Protein AF-A0A934L0F2-F1 (afdb_monomer_lite)

pLDDT: mean 90.65, std 10.35, range [34.38, 98.44]

Sequence (349 aa):
MKDVRRRMLAPLRRREAGFASDERLGEALARIERLAGGESRLQSALSAVKLDRQQSGSWRDPDAVRRFVTLATVLYEAGRIGFEQYASFAGGSVVSLYEHRWLDGCYDEQLDPIASQMDAIRREHGLDSDQHWARGDGPPEHSRLEAQYDALLDSAMLGTLREFGLDDLARLKEQDAPHFDECMERGRRSTFHGDEFSAALRDIVVRFEEEAGRAAAAGAFAAAVASLGAGVEGLLVLRCLRSPKKAERIARKLPRKDRPQRVQDPRAWTFSQLIEVCRVAGWLASIDVPRFVVDSGGLVHRLRVLRNHIHPSKMAKDRPWVTIREQEFEDARAVYLLVLAAVDRASPT

Secondary structure (DSSP, 8-state):
-HHHHHHHTHHHHTS-TTTT-HHHHHHHHHHHHHHHHHHHHHHHHHHHHHHHTTTT--TT-HHHHHHHHHHHHHHHHTTSS-HHHHIIIIIHHHHHHHHHHHHTTTTHHHHHHHHHHHHHHHHHTT--TT--PPTTTS-HHHHHHHHHHHHHHHHHHHHHHHHTT-HHHHHHHHH-HHHHHHHHHHHHHHHH-TT-HHHHHHHHHHHHHHHHHHHHHTT-HHHHHHHHHHHHHHHHHHHHHTSHHHHHHHHHHS-TTT--SSTT-GGG--HHHHHHHHHHTTSS--EEETTEEE-HHHHHHHHHHHHHTTSHHHHHHHSTT----HHHHHHHHHHHHHHHHHHHHT---

Foldseek 3Di:
DVVVVVVVCVVVVPPPCVVPPPVVVVVVVVLVCLLVVLVVCQVVLVVVLVVVVVVVDDLLDPVNLLSQLVNLSSCVSNVVDDQLLSLQRNVVSLVVNLVVCVVVCVCCVPQVVLVVVLQVQCVVVPHDPPDDDDPPRGDPVNNVSVVVNVVSSLVSSLVSCVVSVNPVLSVCCVVPVPVSVVSNVVSVCVPPVVVVVLVVLVVLLVVLQVQLVVCVVVFNNLSSLLSLLVSLLSLLLNLCVVPQVLLLVQLVVDDPVLRDPCSNHSVRHDSSNSLNSCVSSCLQPWDDDPPDIHRLSVLSVVSNLSSVCVDVVSCCVPPNPDDRGPVNSVSSVVSSVSSVVSSVVVDDD

Structure (mmCIF, N/CA/C/O backbone):
data_AF-A0A934L0F2-F1
#
_entry.id   AF-A0A934L0F2-F1
#
loop_
_atom_site.group_PDB
_atom_site.id
_atom_site.type_symbol
_atom_site.label_atom_id
_atom_site.label_alt_id
_atom_site.label_comp_id
_atom_site.label_asym_id
_atom_site.label_entity_id
_atom_site.label_seq_id
_atom_site.pdbx_PDB_ins_code
_atom_site.Cartn_x
_atom_site.Cartn_y
_atom_site.Cartn_z
_atom_site.occupancy
_atom_site.B_iso_or_equiv
_atom_site.auth_seq_id
_atom_site.auth_comp_id
_atom_site.auth_asym_id
_atom_site.auth_atom_id
_atom_site.pdbx_PDB_model_num
ATOM 1 N N . MET A 1 1 ? -39.313 -23.597 15.337 1.00 59.12 1 MET A N 1
ATOM 2 C CA . MET A 1 1 ? -37.944 -23.052 15.122 1.00 59.12 1 MET A CA 1
ATOM 3 C C . MET A 1 1 ? -37.569 -22.822 13.651 1.00 59.12 1 MET A C 1
ATOM 5 O O . MET A 1 1 ? -37.029 -21.758 13.367 1.00 59.12 1 MET A O 1
ATOM 9 N N . LYS A 1 2 ? -37.833 -23.751 12.711 1.00 64.75 2 LYS A N 1
ATOM 10 C CA . LYS A 1 2 ? -37.494 -23.566 11.279 1.00 64.75 2 LYS A CA 1
ATOM 11 C C . LYS A 1 2 ? -38.167 -22.333 10.644 1.00 64.75 2 LYS A C 1
ATOM 13 O O . LYS A 1 2 ? -37.483 -21.571 9.969 1.00 64.75 2 LYS A O 1
ATOM 18 N N . ASP A 1 3 ? -39.439 -22.068 10.948 1.00 70.62 3 ASP A N 1
ATOM 19 C CA . ASP A 1 3 ? -40.159 -20.902 10.401 1.00 70.62 3 ASP A CA 1
ATOM 20 C C . ASP A 1 3 ? -39.689 -19.557 10.957 1.00 70.62 3 ASP A C 1
ATOM 22 O O . ASP A 1 3 ? -39.625 -18.574 10.222 1.00 70.62 3 ASP A O 1
ATOM 26 N N . VAL A 1 4 ? -39.276 -19.516 12.227 1.00 69.81 4 VAL A N 1
ATOM 27 C CA . VAL A 1 4 ? -38.693 -18.312 12.842 1.00 69.81 4 VAL A CA 1
ATOM 28 C C . VAL A 1 4 ? -37.350 -17.986 12.186 1.00 69.81 4 VAL A C 1
ATOM 30 O O . VAL A 1 4 ? -37.149 -16.860 11.740 1.00 69.81 4 VAL A O 1
ATOM 33 N N . ARG A 1 5 ? -36.469 -18.984 12.006 1.00 65.88 5 ARG A N 1
ATOM 34 C CA . ARG A 1 5 ? -35.204 -18.806 11.265 1.00 65.88 5 ARG A CA 1
ATOM 35 C C . ARG A 1 5 ? -35.446 -18.370 9.817 1.00 65.88 5 ARG A C 1
ATOM 37 O O . ARG A 1 5 ? -34.756 -17.484 9.323 1.00 65.88 5 ARG A O 1
ATOM 44 N N . ARG A 1 6 ? -36.442 -18.953 9.140 1.00 66.50 6 ARG A N 1
ATOM 45 C CA . ARG A 1 6 ? -36.797 -18.596 7.757 1.00 66.50 6 ARG A CA 1
ATOM 46 C C . ARG A 1 6 ? -37.273 -17.145 7.647 1.00 66.50 6 ARG A C 1
ATOM 48 O O . ARG A 1 6 ? -36.866 -16.461 6.713 1.00 66.50 6 ARG A O 1
ATOM 55 N N . ARG A 1 7 ? -38.076 -16.669 8.605 1.00 72.75 7 ARG A N 1
ATOM 56 C CA . ARG A 1 7 ? -38.552 -15.275 8.668 1.00 72.75 7 ARG A CA 1
ATOM 57 C C . ARG A 1 7 ? -37.434 -14.288 9.012 1.00 72.75 7 ARG A C 1
ATOM 59 O O . ARG A 1 7 ? -37.344 -13.256 8.360 1.00 72.75 7 ARG A O 1
ATOM 66 N N . MET A 1 8 ? -36.542 -14.620 9.949 1.00 73.38 8 MET A N 1
ATOM 67 C CA . MET A 1 8 ? -35.403 -13.757 10.312 1.00 73.38 8 MET A CA 1
ATOM 68 C C . MET A 1 8 ? -34.410 -13.557 9.160 1.00 73.38 8 MET A C 1
ATOM 70 O O . MET A 1 8 ? -33.822 -12.490 9.030 1.00 73.38 8 MET A O 1
ATOM 74 N N . LEU A 1 9 ? -34.242 -14.565 8.299 1.00 75.62 9 LEU A N 1
ATOM 75 C CA . LEU A 1 9 ? -33.360 -14.482 7.132 1.00 75.62 9 LEU A CA 1
ATOM 76 C C . LEU A 1 9 ? -34.060 -13.939 5.878 1.00 75.62 9 LEU A C 1
ATOM 78 O O . LEU A 1 9 ? -33.395 -13.716 4.869 1.00 75.62 9 LEU A O 1
ATOM 82 N N . ALA A 1 10 ? -35.379 -13.726 5.903 1.00 72.62 10 ALA A N 1
ATOM 83 C CA . ALA A 1 10 ? -36.131 -13.282 4.731 1.00 72.62 10 ALA A CA 1
ATOM 84 C C . ALA A 1 10 ? -35.632 -11.941 4.149 1.00 72.62 10 ALA A C 1
ATOM 86 O O . ALA A 1 10 ? -35.505 -11.872 2.928 1.00 72.62 10 ALA A O 1
ATOM 87 N N . PRO A 1 11 ? -35.260 -10.917 4.947 1.00 71.44 11 PRO A N 1
ATOM 88 C CA . PRO A 1 11 ? -34.671 -9.686 4.411 1.00 71.44 11 PRO A CA 1
ATOM 89 C C . PRO A 1 11 ? -33.324 -9.914 3.710 1.00 71.44 11 PRO A C 1
ATOM 91 O O . PRO A 1 11 ? -33.059 -9.312 2.677 1.00 71.44 11 PRO A O 1
ATOM 94 N N . LEU A 1 12 ? -32.496 -10.838 4.215 1.00 71.25 12 LEU A N 1
ATOM 95 C CA . LEU A 1 12 ? -31.213 -11.195 3.593 1.00 71.25 12 LEU A CA 1
ATOM 96 C C . LEU A 1 12 ? -31.396 -11.984 2.291 1.00 71.25 12 LEU A C 1
ATOM 98 O O . LEU A 1 12 ? -30.573 -11.879 1.390 1.00 71.25 12 LEU A O 1
ATOM 102 N N . ARG A 1 13 ? -32.489 -12.747 2.182 1.00 65.75 13 ARG A N 1
ATOM 103 C CA . ARG A 1 13 ? -32.882 -13.468 0.961 1.00 65.75 13 ARG A CA 1
ATOM 104 C C . ARG A 1 13 ? -33.512 -12.561 -0.098 1.00 65.75 13 ARG A C 1
ATOM 106 O O . ARG A 1 13 ? -33.550 -12.949 -1.254 1.00 65.75 13 ARG A O 1
ATOM 113 N N . ARG A 1 14 ? -34.012 -11.385 0.301 1.00 63.22 14 ARG A N 1
ATOM 114 C CA . ARG A 1 14 ? -34.550 -10.335 -0.582 1.00 63.22 14 ARG A CA 1
ATOM 115 C C . ARG A 1 14 ? -33.487 -9.335 -1.050 1.00 63.22 14 ARG A C 1
ATOM 117 O O . ARG A 1 14 ? -33.854 -8.330 -1.651 1.00 63.22 14 ARG A O 1
ATOM 124 N N . ARG A 1 15 ? -32.199 -9.567 -0.755 1.00 66.75 15 ARG A N 1
ATOM 125 C CA . ARG A 1 15 ? -31.109 -8.803 -1.386 1.00 66.75 15 ARG A CA 1
ATOM 126 C C . ARG A 1 15 ? -31.315 -8.825 -2.898 1.00 66.75 15 ARG A C 1
ATOM 128 O O . ARG A 1 15 ? -31.820 -9.822 -3.413 1.00 66.75 15 ARG A O 1
ATOM 135 N N . GLU A 1 16 ? -30.960 -7.730 -3.567 1.00 58.31 16 GLU A N 1
ATOM 136 C CA . GLU A 1 16 ? -31.087 -7.618 -5.020 1.00 58.31 16 GLU A CA 1
ATOM 137 C C . GLU A 1 16 ? -30.607 -8.908 -5.680 1.00 58.31 16 GLU A C 1
ATOM 139 O O . GLU A 1 16 ? -29.498 -9.372 -5.402 1.00 58.31 16 GLU A O 1
ATOM 144 N N . ALA A 1 17 ? -31.448 -9.489 -6.537 1.00 60.25 17 ALA A N 1
ATOM 145 C CA . ALA A 1 17 ? -31.139 -10.727 -7.247 1.00 60.25 17 ALA A CA 1
ATOM 146 C C . ALA A 1 17 ? -29.803 -10.638 -8.017 1.00 60.25 17 ALA A C 1
ATOM 148 O O . ALA A 1 17 ? -29.174 -11.657 -8.277 1.00 60.25 17 ALA A O 1
ATOM 149 N N . GLY A 1 18 ? -29.328 -9.419 -8.305 1.00 63.28 18 GLY A N 1
ATOM 150 C CA . GLY A 1 18 ? -28.029 -9.156 -8.914 1.00 63.28 18 GLY A CA 1
ATOM 151 C C . GLY A 1 18 ? -26.808 -9.331 -8.002 1.00 63.28 18 GLY A C 1
ATOM 152 O O . GLY A 1 18 ? -25.714 -9.477 -8.528 1.00 63.28 18 GLY A O 1
ATOM 153 N N . PHE A 1 19 ? -26.915 -9.336 -6.662 1.00 71.50 19 PHE A N 1
ATOM 154 C CA . PHE A 1 19 ? -25.720 -9.476 -5.803 1.00 71.50 19 PHE A CA 1
ATOM 155 C C . PHE A 1 19 ? -25.078 -10.866 -5.914 1.00 71.50 19 PHE A C 1
ATOM 157 O O . PHE A 1 19 ? -23.856 -10.977 -5.899 1.00 71.50 19 PHE A O 1
ATOM 164 N N . ALA A 1 20 ? -25.903 -11.902 -6.053 1.00 77.94 20 ALA A N 1
ATOM 165 C CA . ALA A 1 20 ? -25.486 -13.289 -6.233 1.00 77.94 20 ALA A CA 1
ATOM 166 C C . ALA A 1 20 ? -26.085 -13.859 -7.526 1.00 77.94 20 ALA A C 1
ATOM 168 O O . ALA A 1 20 ? -26.682 -14.933 -7.507 1.00 77.94 20 ALA A O 1
ATOM 169 N N . SER A 1 21 ? -25.984 -13.104 -8.625 1.00 83.00 21 SER A N 1
ATOM 170 C CA . SER A 1 21 ? -26.321 -13.625 -9.950 1.00 83.00 21 SER A CA 1
ATOM 171 C C . SER A 1 21 ? -25.390 -14.783 -10.317 1.00 83.00 21 SER A C 1
ATOM 173 O O . SER A 1 21 ? -24.252 -14.840 -9.844 1.00 83.00 21 SER A O 1
ATOM 175 N N . ASP A 1 22 ? -25.852 -15.682 -11.187 1.00 86.44 22 ASP A N 1
ATOM 176 C CA . ASP A 1 22 ? -25.051 -16.821 -11.654 1.00 86.44 22 ASP A CA 1
ATOM 177 C C . ASP A 1 22 ? -23.727 -16.369 -12.290 1.00 86.44 22 ASP A C 1
ATOM 179 O O . ASP A 1 22 ? -22.690 -16.983 -12.056 1.00 86.44 22 ASP A O 1
ATOM 183 N N . GLU A 1 23 ? -23.736 -15.240 -13.007 1.00 88.94 23 GLU A N 1
ATOM 184 C CA . GLU A 1 23 ? -22.537 -14.603 -13.567 1.00 88.94 23 GLU A CA 1
ATOM 185 C C . GLU A 1 23 ? -21.518 -14.230 -12.476 1.00 88.94 23 GLU A C 1
ATOM 187 O O . GLU A 1 23 ? -20.372 -14.674 -12.517 1.00 88.94 23 GLU A O 1
ATOM 192 N N . ARG A 1 24 ? -21.939 -13.492 -11.437 1.00 86.12 24 ARG A N 1
ATOM 193 C CA . ARG A 1 24 ? -21.053 -13.095 -10.326 1.00 86.12 24 ARG A CA 1
ATOM 194 C C . ARG A 1 24 ? -20.587 -14.285 -9.495 1.00 86.12 24 ARG A C 1
ATOM 196 O O . ARG A 1 24 ? -19.477 -14.270 -8.966 1.00 86.12 24 ARG A O 1
ATOM 203 N N . LEU A 1 25 ? -21.427 -15.312 -9.356 1.00 89.62 25 LEU A N 1
ATOM 204 C CA . LEU A 1 25 ? -21.037 -16.569 -8.721 1.00 89.62 25 LEU A CA 1
ATOM 205 C C . LEU A 1 25 ? -19.980 -17.296 -9.555 1.00 89.62 25 LEU A C 1
ATOM 207 O O . LEU A 1 25 ? -19.003 -17.769 -8.981 1.00 89.62 25 LEU A O 1
ATOM 211 N N . GLY A 1 26 ? -20.124 -17.323 -10.881 1.00 91.56 26 GLY A N 1
ATOM 212 C CA . GLY A 1 26 ? -19.111 -17.835 -11.802 1.00 91.56 26 GLY A CA 1
ATOM 213 C C . GLY A 1 26 ? -17.777 -17.099 -11.662 1.00 91.56 26 GLY A C 1
ATOM 214 O O . GLY A 1 26 ? -16.742 -17.738 -11.484 1.00 91.56 26 GLY A O 1
ATOM 215 N N . GLU A 1 27 ? -17.789 -15.763 -11.633 1.00 91.56 27 GLU A N 1
ATOM 216 C CA . GLU A 1 27 ? -16.582 -14.955 -11.398 1.00 91.56 27 GLU A CA 1
ATOM 217 C C . GLU A 1 27 ? -15.935 -15.236 -10.033 1.00 91.56 27 GLU A C 1
ATOM 219 O O . GLU A 1 27 ? -14.709 -15.333 -9.919 1.00 91.56 27 GLU A O 1
ATOM 224 N N . ALA A 1 28 ? -16.747 -15.360 -8.979 1.00 91.00 28 ALA A N 1
ATOM 225 C CA . ALA A 1 28 ? -16.266 -15.663 -7.636 1.00 91.00 28 ALA A CA 1
ATOM 226 C C . ALA A 1 28 ? -15.652 -17.067 -7.556 1.00 91.00 28 ALA A C 1
ATOM 228 O O . ALA A 1 28 ? -14.584 -17.229 -6.964 1.00 91.00 28 ALA A O 1
ATOM 229 N N . LEU A 1 29 ? -16.287 -18.065 -8.177 1.00 93.75 29 LEU A N 1
ATOM 230 C CA . LEU A 1 29 ? -15.764 -19.426 -8.263 1.00 93.75 29 LEU A CA 1
ATOM 231 C C . LEU A 1 29 ? -14.454 -19.459 -9.046 1.00 93.75 29 LEU A C 1
ATOM 233 O O . LEU A 1 29 ? -13.480 -19.991 -8.526 1.00 93.75 29 LEU A O 1
ATOM 237 N N . ALA A 1 30 ? -14.371 -18.787 -10.196 1.00 92.25 30 ALA A N 1
ATOM 238 C CA . ALA A 1 30 ? -13.130 -18.685 -10.963 1.00 92.25 30 ALA A CA 1
ATOM 239 C C . ALA A 1 30 ? -11.989 -18.048 -10.142 1.00 92.25 30 ALA A C 1
ATOM 241 O O . ALA A 1 30 ? -10.837 -18.478 -10.218 1.00 92.25 30 ALA A O 1
ATOM 242 N N . ARG A 1 31 ? -12.285 -17.040 -9.307 1.00 91.00 31 ARG A N 1
ATOM 243 C CA . ARG A 1 31 ? -11.298 -16.464 -8.371 1.00 91.00 31 ARG A CA 1
ATOM 244 C C . ARG A 1 31 ? -10.852 -17.472 -7.310 1.00 91.00 31 ARG A C 1
ATOM 246 O O . ARG A 1 31 ? -9.660 -17.553 -7.030 1.00 91.00 31 ARG A O 1
ATOM 253 N N . ILE A 1 32 ? -11.779 -18.235 -6.732 1.00 93.75 32 ILE A N 1
ATOM 254 C CA . ILE A 1 32 ? -11.472 -19.270 -5.731 1.00 93.75 32 ILE A CA 1
ATOM 255 C C . ILE A 1 32 ? -10.671 -20.421 -6.350 1.00 93.75 32 ILE A C 1
ATOM 257 O O . ILE A 1 32 ? -9.727 -20.903 -5.730 1.00 93.75 32 ILE A O 1
ATOM 261 N N . GLU A 1 33 ? -10.998 -20.835 -7.572 1.00 93.81 33 GLU A N 1
ATOM 262 C CA . GLU A 1 33 ? -10.254 -21.851 -8.317 1.00 93.81 33 GLU A CA 1
ATOM 263 C C . GLU A 1 33 ? -8.814 -21.408 -8.579 1.00 93.81 33 GLU A C 1
ATOM 265 O O . GLU A 1 33 ? -7.897 -22.197 -8.362 1.00 93.81 33 GLU A O 1
ATOM 270 N N . ARG A 1 34 ? -8.588 -20.137 -8.948 1.00 89.38 34 ARG A N 1
ATOM 271 C CA . ARG A 1 34 ? -7.228 -19.580 -9.049 1.00 89.38 34 ARG A CA 1
ATOM 272 C C . ARG A 1 34 ? -6.483 -19.625 -7.714 1.00 89.38 34 ARG A C 1
ATOM 274 O O . ARG A 1 34 ? -5.346 -20.086 -7.692 1.00 89.38 34 ARG A O 1
ATOM 281 N N . LEU A 1 35 ? -7.130 -19.226 -6.613 1.00 92.62 35 LEU A N 1
ATOM 282 C CA . LEU A 1 35 ? -6.545 -19.304 -5.265 1.00 92.62 35 LEU A CA 1
ATOM 283 C C . LEU A 1 35 ? -6.143 -20.741 -4.895 1.00 92.62 35 LEU A C 1
ATOM 285 O O . LEU A 1 35 ? -5.016 -20.989 -4.466 1.00 92.62 35 LEU A O 1
ATOM 289 N N . ALA A 1 36 ? -7.048 -21.701 -5.093 1.00 93.12 36 ALA A N 1
ATOM 290 C CA . ALA A 1 36 ? -6.800 -23.112 -4.805 1.00 93.12 36 ALA A CA 1
ATOM 291 C C . ALA A 1 36 ? -5.717 -23.708 -5.722 1.00 93.12 36 ALA A C 1
ATOM 293 O O . ALA A 1 36 ? -4.853 -24.459 -5.263 1.00 93.12 36 ALA A O 1
ATOM 294 N N . GLY A 1 37 ? -5.732 -23.340 -7.006 1.00 93.12 37 GLY A N 1
ATOM 295 C CA . GLY A 1 37 ? -4.728 -23.726 -7.993 1.00 93.12 37 GLY A CA 1
ATOM 296 C C . GLY A 1 37 ? -3.333 -23.221 -7.625 1.00 93.12 37 GLY A C 1
ATOM 297 O O . GLY A 1 37 ? -2.389 -24.012 -7.607 1.00 93.12 37 GLY A O 1
ATOM 298 N N . GLY A 1 38 ? -3.204 -21.946 -7.246 1.00 91.69 38 GLY A N 1
ATOM 299 C CA . GLY A 1 38 ? -1.963 -21.368 -6.724 1.00 91.69 38 GLY A CA 1
ATOM 300 C C . GLY A 1 38 ? -1.437 -22.131 -5.506 1.00 91.69 38 GLY A C 1
ATOM 301 O O . GLY A 1 38 ? -0.292 -22.583 -5.502 1.00 91.69 38 GLY A O 1
ATOM 302 N N . GLU A 1 39 ? -2.289 -22.372 -4.506 1.00 93.56 39 GLU A N 1
ATOM 303 C CA . GLU A 1 39 ? -1.895 -23.099 -3.291 1.00 93.56 39 GLU A CA 1
ATOM 304 C C . GLU A 1 39 ? -1.433 -24.534 -3.602 1.00 93.56 39 GLU A C 1
ATOM 306 O O . GLU A 1 39 ? -0.434 -24.999 -3.051 1.00 93.56 39 GLU A O 1
ATOM 311 N N . SER A 1 40 ? -2.092 -25.220 -4.544 1.00 93.81 40 SER A N 1
ATOM 312 C CA . SER A 1 40 ? -1.690 -26.570 -4.962 1.00 93.81 40 SER A CA 1
ATOM 313 C C . SER A 1 40 ? -0.309 -26.615 -5.638 1.00 93.81 40 SER A C 1
ATOM 315 O O . SER A 1 40 ? 0.432 -27.582 -5.463 1.00 93.81 40 SER A O 1
ATOM 317 N N . ARG A 1 41 ? 0.071 -25.557 -6.373 1.00 95.38 41 ARG A N 1
ATOM 318 C CA . ARG A 1 41 ? 1.350 -25.452 -7.102 1.00 95.38 41 ARG A CA 1
ATOM 319 C C . ARG A 1 41 ? 2.500 -24.917 -6.251 1.00 95.38 41 ARG A C 1
ATOM 321 O O . ARG A 1 41 ? 3.663 -25.076 -6.629 1.00 95.38 41 ARG A O 1
ATOM 328 N N . LEU A 1 42 ? 2.198 -24.308 -5.104 1.00 92.94 42 LEU A N 1
ATOM 329 C CA . LEU A 1 42 ? 3.167 -23.585 -4.282 1.00 92.94 42 LEU A CA 1
ATOM 330 C C . LEU A 1 42 ? 4.377 -24.440 -3.877 1.00 92.94 42 LEU A C 1
ATOM 332 O O . LEU A 1 42 ? 5.516 -23.992 -4.005 1.00 92.94 42 LEU A O 1
ATOM 336 N N . GLN A 1 43 ? 4.163 -25.682 -3.435 1.00 91.00 43 GLN A N 1
ATOM 337 C CA . GLN A 1 43 ? 5.266 -26.556 -3.006 1.00 91.00 43 GLN A CA 1
ATOM 338 C C . GLN A 1 43 ? 6.200 -26.953 -4.157 1.00 91.00 43 GLN A C 1
ATOM 340 O O . GLN A 1 43 ? 7.422 -26.998 -3.979 1.00 91.00 43 GLN A O 1
ATOM 345 N N . SER A 1 44 ? 5.645 -27.190 -5.347 1.00 90.88 44 SER A N 1
ATOM 346 C CA . SER A 1 44 ? 6.429 -27.485 -6.548 1.00 90.88 44 SER A CA 1
ATOM 347 C C . SER A 1 44 ? 7.231 -26.263 -7.001 1.00 90.88 44 SER A C 1
ATOM 349 O O . SER A 1 44 ? 8.427 -26.390 -7.263 1.00 90.88 44 SER A O 1
ATOM 351 N N . ALA A 1 45 ? 6.619 -25.073 -7.008 1.00 90.12 45 ALA A N 1
ATOM 352 C CA . ALA A 1 45 ? 7.298 -23.825 -7.364 1.00 90.12 45 ALA A CA 1
ATOM 353 C C . ALA A 1 45 ? 8.445 -23.488 -6.390 1.00 90.12 45 ALA A C 1
ATOM 355 O O . ALA A 1 45 ? 9.553 -23.156 -6.813 1.00 90.12 45 ALA A O 1
ATOM 356 N N . LEU A 1 46 ? 8.220 -23.648 -5.080 1.00 88.50 46 LEU A N 1
ATOM 357 C CA . LEU A 1 46 ? 9.255 -23.444 -4.059 1.00 88.50 46 LEU A CA 1
ATOM 358 C C . LEU A 1 46 ? 10.422 -24.428 -4.206 1.00 88.50 46 LEU A C 1
ATOM 360 O O . LEU A 1 46 ? 11.579 -24.043 -4.035 1.00 88.50 46 LEU A O 1
ATOM 364 N N . SER A 1 47 ? 10.132 -25.695 -4.510 1.00 86.19 47 SER A N 1
ATOM 365 C CA . SER A 1 47 ? 11.163 -26.714 -4.733 1.00 86.19 47 SER A CA 1
ATOM 366 C C . SER A 1 47 ? 12.017 -26.402 -5.965 1.00 86.19 47 SER A C 1
ATOM 368 O O . SER A 1 47 ? 13.241 -26.512 -5.891 1.00 86.19 47 SER A O 1
ATOM 370 N N . ALA A 1 48 ? 11.399 -25.940 -7.056 1.00 82.81 48 ALA A N 1
ATOM 371 C CA . ALA A 1 48 ? 12.103 -25.580 -8.287 1.00 82.81 48 ALA A CA 1
ATOM 372 C C . ALA A 1 48 ? 13.122 -24.447 -8.073 1.00 82.81 48 ALA A C 1
ATOM 374 O O . ALA A 1 48 ? 14.261 -24.550 -8.519 1.00 82.81 48 ALA A O 1
ATOM 375 N N . VAL A 1 49 ? 12.759 -23.404 -7.319 1.00 80.31 49 VAL A N 1
ATOM 376 C CA . VAL A 1 49 ? 13.669 -22.276 -7.034 1.00 80.31 49 VAL A CA 1
ATOM 377 C C . VAL A 1 49 ? 14.764 -22.647 -6.025 1.00 80.31 49 VAL A C 1
ATOM 379 O O . VAL A 1 49 ? 15.883 -22.138 -6.099 1.00 80.31 49 VAL A O 1
ATOM 382 N N . LYS A 1 50 ? 14.493 -23.555 -5.077 1.00 77.44 50 LYS A N 1
ATOM 383 C CA . LYS A 1 50 ? 15.524 -24.040 -4.139 1.00 77.44 50 LYS A CA 1
ATOM 384 C C . LYS A 1 50 ? 16.641 -24.817 -4.836 1.00 77.44 50 LYS A C 1
ATOM 386 O O . LYS A 1 50 ? 17.795 -24.647 -4.452 1.00 77.44 50 LYS A O 1
ATOM 391 N N . LEU A 1 51 ? 16.300 -25.644 -5.826 1.00 62.38 51 LEU A N 1
ATOM 392 C CA . LEU A 1 51 ? 17.275 -26.378 -6.642 1.00 62.38 51 LEU A CA 1
ATOM 393 C C . LEU A 1 51 ? 18.175 -25.419 -7.432 1.00 62.38 51 LEU A C 1
ATOM 395 O O . LEU A 1 51 ? 19.375 -25.645 -7.544 1.00 62.38 51 LEU A O 1
ATOM 399 N N . ASP A 1 52 ? 17.608 -24.308 -7.894 1.00 62.50 52 ASP A N 1
ATOM 400 C CA . ASP A 1 52 ? 18.321 -23.291 -8.663 1.00 62.50 52 ASP A CA 1
ATOM 401 C C . ASP A 1 52 ? 19.258 -22.439 -7.799 1.00 62.50 52 ASP A C 1
ATOM 403 O O . ASP A 1 52 ? 20.367 -22.140 -8.195 1.00 62.50 52 ASP A O 1
ATOM 407 N N . ARG A 1 53 ? 18.920 -22.125 -6.540 1.00 61.41 53 ARG A N 1
ATOM 408 C CA . ARG A 1 53 ? 19.881 -21.439 -5.643 1.00 61.41 53 ARG A CA 1
ATOM 409 C C . ARG A 1 53 ? 21.177 -22.225 -5.407 1.00 61.41 53 ARG A C 1
ATOM 411 O O . ARG A 1 53 ? 22.165 -21.641 -4.972 1.00 61.41 53 ARG A O 1
ATOM 418 N N . GLN A 1 54 ? 21.166 -23.534 -5.652 1.00 59.19 54 GLN A N 1
ATOM 419 C CA . GLN A 1 54 ? 22.354 -24.387 -5.586 1.00 59.19 54 GLN A CA 1
ATOM 420 C C . GLN A 1 54 ? 23.148 -24.396 -6.902 1.00 59.19 54 GLN A C 1
ATOM 422 O O . GLN A 1 54 ? 24.329 -24.736 -6.894 1.00 59.19 54 GLN A O 1
ATOM 427 N N . GLN A 1 55 ? 22.526 -24.001 -8.012 1.00 55.31 55 GLN A N 1
ATOM 428 C CA . GLN A 1 55 ? 23.124 -23.875 -9.335 1.00 55.31 55 GLN A CA 1
ATOM 429 C C . GLN A 1 55 ? 23.202 -22.383 -9.646 1.00 55.31 55 GLN A C 1
ATOM 431 O O . GLN A 1 55 ? 22.208 -21.832 -10.062 1.00 55.31 55 GLN A O 1
ATOM 436 N N . SER A 1 56 ? 24.322 -21.708 -9.382 1.00 52.50 56 SER A N 1
ATOM 437 C CA . SER A 1 56 ? 24.512 -20.242 -9.456 1.00 52.50 56 SER A CA 1
ATOM 438 C C . SER A 1 56 ? 23.970 -19.538 -10.727 1.00 52.50 56 SER A C 1
ATOM 440 O O . SER A 1 56 ? 24.744 -19.069 -11.563 1.00 52.50 56 SER A O 1
ATOM 442 N N . GLY A 1 57 ? 22.652 -19.456 -10.882 1.00 59.41 57 GLY A N 1
ATOM 443 C CA . GLY A 1 57 ? 21.975 -18.874 -12.022 1.00 59.41 57 GLY A CA 1
ATOM 444 C C . GLY A 1 57 ? 22.164 -17.372 -11.965 1.00 59.41 57 GLY A C 1
ATOM 445 O O . GLY A 1 57 ? 21.810 -16.725 -10.978 1.00 59.41 57 GLY A O 1
ATOM 446 N N . SER A 1 58 ? 22.782 -16.825 -13.006 1.00 70.38 58 SER A N 1
ATOM 447 C CA . SER A 1 58 ? 22.899 -15.383 -13.173 1.00 70.38 58 SER A CA 1
ATOM 448 C C . SER A 1 58 ? 21.515 -14.805 -13.464 1.00 70.38 58 SER A C 1
ATOM 450 O O . SER A 1 58 ? 20.748 -15.405 -14.211 1.00 70.38 58 SER A O 1
ATOM 452 N N . TRP A 1 59 ? 21.216 -13.603 -12.970 1.00 72.69 59 TRP A N 1
ATOM 453 C CA . TRP A 1 59 ? 20.021 -12.833 -13.360 1.00 72.69 59 TRP A CA 1
ATOM 454 C C . TRP A 1 59 ? 19.972 -12.501 -14.867 1.00 72.69 59 TRP A C 1
ATOM 456 O O . TRP A 1 59 ? 18.984 -11.962 -15.354 1.00 72.69 59 TRP A O 1
ATOM 466 N N . ARG A 1 60 ? 21.031 -12.853 -15.608 1.00 84.88 60 ARG A N 1
ATOM 467 C CA . ARG A 1 60 ? 21.113 -12.830 -17.073 1.00 84.88 60 ARG A CA 1
ATOM 468 C C . ARG A 1 60 ? 20.526 -14.070 -17.758 1.00 84.88 60 ARG A C 1
ATOM 470 O O . ARG A 1 60 ? 20.361 -14.044 -18.969 1.00 84.88 60 ARG A O 1
ATOM 477 N N . ASP A 1 61 ? 20.259 -15.154 -17.028 1.00 90.00 61 ASP A N 1
ATOM 478 C CA . ASP A 1 61 ? 19.699 -16.391 -17.584 1.00 90.00 61 ASP A CA 1
ATOM 479 C C . ASP A 1 61 ? 18.165 -16.281 -17.720 1.00 90.00 61 ASP A C 1
ATOM 481 O O . ASP A 1 61 ? 17.465 -16.230 -16.700 1.00 90.00 61 ASP A O 1
ATOM 485 N N . PRO A 1 62 ? 17.606 -16.287 -18.949 1.00 93.25 62 PRO A N 1
ATOM 486 C CA . PRO A 1 62 ? 16.161 -16.248 -19.161 1.00 93.25 62 PRO A CA 1
ATOM 487 C C . PRO A 1 62 ? 15.414 -17.395 -18.473 1.00 93.25 62 PRO A C 1
ATOM 489 O O . PRO A 1 62 ? 14.274 -17.213 -18.044 1.00 93.25 62 PRO A O 1
ATOM 492 N N . ASP A 1 63 ? 16.025 -18.571 -18.327 1.00 91.50 63 ASP A N 1
ATOM 493 C CA . ASP A 1 63 ? 15.354 -19.704 -17.694 1.00 91.50 63 ASP A CA 1
ATOM 494 C C . ASP A 1 63 ? 15.295 -19.549 -16.171 1.00 91.50 63 ASP A C 1
ATOM 496 O O . ASP A 1 63 ? 14.277 -19.893 -15.559 1.00 91.50 63 ASP A O 1
ATOM 500 N N . ALA A 1 64 ? 16.328 -18.967 -15.554 1.00 89.44 64 ALA A N 1
ATOM 501 C CA . ALA A 1 64 ? 16.285 -18.551 -14.152 1.00 89.44 64 ALA A CA 1
ATOM 502 C C . ALA A 1 64 ? 15.183 -17.507 -13.920 1.00 89.44 64 ALA A C 1
ATOM 504 O O . ALA A 1 64 ? 14.353 -17.667 -13.020 1.00 89.44 64 ALA A O 1
ATOM 505 N N . VAL A 1 65 ? 15.095 -16.489 -14.782 1.00 92.81 65 VAL A N 1
ATOM 506 C CA . VAL A 1 65 ? 14.044 -15.463 -14.697 1.00 92.81 65 VAL A CA 1
ATOM 507 C C . VAL A 1 65 ? 12.651 -16.083 -14.848 1.00 92.81 65 VAL A C 1
ATOM 509 O O . VAL A 1 65 ? 11.773 -15.788 -14.036 1.00 92.81 65 VAL A O 1
ATOM 512 N N . ARG A 1 66 ? 12.441 -17.025 -15.783 1.00 94.25 66 ARG A N 1
ATOM 513 C CA . ARG A 1 66 ? 11.161 -17.755 -15.923 1.00 94.25 66 ARG A CA 1
ATOM 514 C C . ARG A 1 66 ? 10.767 -18.484 -14.640 1.00 94.25 66 ARG A C 1
ATOM 516 O O . ARG A 1 66 ? 9.594 -18.459 -14.256 1.00 94.25 66 ARG A O 1
ATOM 523 N N . ARG A 1 67 ? 11.720 -19.120 -13.951 1.00 90.75 67 ARG A N 1
ATOM 524 C CA . ARG A 1 67 ? 11.463 -19.800 -12.669 1.00 90.75 67 ARG A CA 1
ATOM 525 C C . ARG A 1 67 ? 11.054 -18.811 -11.577 1.00 90.75 67 ARG A C 1
ATOM 527 O O . ARG A 1 67 ? 10.090 -19.077 -10.856 1.00 90.75 67 ARG A O 1
ATOM 534 N N . PHE A 1 68 ? 11.731 -17.666 -11.477 1.00 91.62 68 PHE A N 1
ATOM 535 C CA . PHE A 1 68 ? 11.376 -16.613 -10.518 1.00 91.62 68 PHE A CA 1
ATOM 536 C C . PHE A 1 68 ? 9.999 -16.007 -10.796 1.00 91.62 68 PHE A C 1
ATOM 538 O O . PHE A 1 68 ? 9.187 -15.909 -9.875 1.00 91.62 68 PHE A O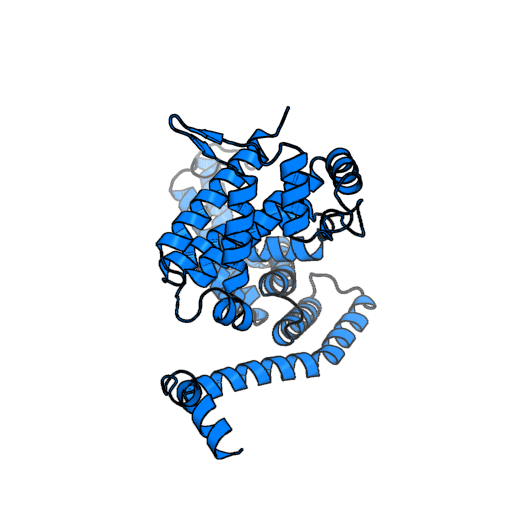 1
ATOM 545 N N . VAL A 1 69 ? 9.703 -15.682 -12.056 1.00 95.44 69 VAL A N 1
ATOM 546 C CA . VAL A 1 69 ? 8.385 -15.192 -12.486 1.00 95.44 69 VAL A CA 1
ATOM 547 C C . VAL A 1 69 ? 7.291 -16.209 -12.160 1.00 95.44 69 VAL A C 1
ATOM 549 O O . VAL A 1 69 ? 6.257 -15.849 -11.594 1.00 95.44 69 VAL A O 1
ATOM 552 N N . THR A 1 70 ? 7.541 -17.495 -12.418 1.00 95.50 70 THR A N 1
ATOM 553 C CA . THR A 1 70 ? 6.607 -18.577 -12.070 1.00 95.50 70 THR A CA 1
ATOM 554 C C . THR A 1 70 ? 6.341 -18.620 -10.565 1.00 95.50 70 THR A C 1
ATOM 556 O O . THR A 1 70 ? 5.187 -18.696 -10.145 1.00 95.50 70 THR A O 1
ATOM 559 N N . LEU A 1 71 ? 7.383 -18.537 -9.731 1.00 94.88 71 LEU A N 1
ATOM 560 C CA . LEU A 1 71 ? 7.217 -18.527 -8.277 1.00 94.88 71 LEU A CA 1
ATOM 561 C C . LEU A 1 71 ? 6.421 -17.303 -7.803 1.00 94.88 71 LEU A C 1
ATOM 563 O O . LEU A 1 71 ? 5.505 -17.457 -6.996 1.00 94.88 71 LEU A O 1
ATOM 567 N N . ALA A 1 72 ? 6.751 -16.107 -8.294 1.00 95.81 72 ALA A N 1
ATOM 568 C CA . ALA A 1 72 ? 6.051 -14.875 -7.935 1.00 95.81 72 ALA A CA 1
ATOM 569 C C . ALA A 1 72 ? 4.565 -14.937 -8.322 1.00 95.81 72 ALA A C 1
ATOM 571 O O . ALA A 1 72 ? 3.705 -14.604 -7.506 1.00 95.81 72 ALA A O 1
ATOM 572 N N . THR A 1 73 ? 4.263 -15.454 -9.515 1.00 96.44 73 THR A N 1
ATOM 573 C CA . THR A 1 73 ? 2.891 -15.669 -9.997 1.00 96.44 73 THR A CA 1
ATOM 574 C C . THR A 1 73 ? 2.134 -16.629 -9.085 1.00 96.44 73 THR A C 1
ATOM 576 O O . THR A 1 73 ? 1.050 -16.305 -8.615 1.00 96.44 73 THR A O 1
ATOM 579 N N . VAL A 1 74 ? 2.728 -17.777 -8.744 1.00 96.75 74 VAL A N 1
ATOM 580 C CA . VAL A 1 74 ? 2.095 -18.765 -7.856 1.00 96.75 74 VAL A CA 1
ATOM 581 C C . VAL A 1 74 ? 1.862 -18.202 -6.450 1.00 96.75 74 VAL A C 1
ATOM 583 O O . VAL A 1 74 ? 0.819 -18.462 -5.853 1.00 96.75 74 VAL A O 1
ATOM 586 N N . LEU A 1 75 ? 2.793 -17.407 -5.911 1.00 95.69 75 LEU A N 1
ATOM 587 C CA . LEU A 1 75 ? 2.618 -16.736 -4.617 1.00 95.69 75 LEU A CA 1
ATOM 588 C C . LEU A 1 75 ? 1.467 -15.722 -4.646 1.00 95.69 75 LEU A C 1
ATOM 590 O O . LEU A 1 75 ? 0.704 -15.643 -3.680 1.00 95.69 75 LEU A O 1
ATOM 594 N N . TYR A 1 76 ? 1.344 -14.959 -5.733 1.00 95.94 76 TYR A N 1
ATOM 595 C CA . TYR A 1 76 ? 0.274 -13.983 -5.923 1.00 95.94 76 TYR A CA 1
ATOM 596 C C . TYR A 1 76 ? -1.085 -14.663 -6.089 1.00 95.94 76 TYR A C 1
ATOM 598 O O . TYR A 1 76 ? -2.032 -14.347 -5.369 1.00 95.94 76 TYR A O 1
ATOM 606 N N . GLU A 1 77 ? -1.164 -15.669 -6.960 1.00 94.62 77 GLU A N 1
ATOM 607 C CA . GLU A 1 77 ? -2.366 -16.473 -7.159 1.00 94.62 77 GLU A CA 1
ATOM 608 C C . GLU A 1 77 ? -2.799 -17.180 -5.878 1.00 94.62 77 GLU A C 1
ATOM 610 O O . GLU A 1 77 ? -3.989 -17.258 -5.626 1.00 94.62 77 GLU A O 1
ATOM 615 N N . ALA A 1 78 ? -1.870 -17.651 -5.043 1.00 94.38 78 ALA A N 1
ATOM 616 C CA . ALA A 1 78 ? -2.178 -18.256 -3.746 1.00 94.38 78 ALA A CA 1
ATOM 617 C C . ALA A 1 78 ? -2.554 -17.225 -2.656 1.00 94.38 78 ALA A C 1
ATOM 619 O O . ALA A 1 78 ? -2.801 -17.599 -1.508 1.00 94.38 78 ALA A O 1
ATOM 620 N N . GLY A 1 79 ? -2.555 -15.924 -2.968 1.00 93.12 79 GLY A N 1
ATOM 621 C CA . GLY A 1 79 ? -2.833 -14.850 -2.010 1.00 93.12 79 GLY A CA 1
ATOM 622 C C . GLY A 1 79 ? -1.786 -14.722 -0.898 1.00 93.12 79 GLY A C 1
ATOM 623 O O . GLY A 1 79 ? -2.088 -14.208 0.179 1.00 93.12 79 GLY A O 1
ATOM 624 N N . ARG A 1 80 ? -0.562 -15.222 -1.120 1.00 94.50 80 ARG A N 1
ATOM 625 C CA . ARG A 1 80 ? 0.548 -15.151 -0.152 1.00 94.50 80 ARG A CA 1
ATOM 626 C C . ARG A 1 80 ? 1.261 -13.804 -0.179 1.00 94.50 80 ARG A C 1
ATOM 628 O O . ARG A 1 80 ? 1.877 -13.439 0.819 1.00 94.50 80 ARG A O 1
ATOM 635 N N . ILE A 1 81 ? 1.174 -13.095 -1.301 1.00 95.31 81 ILE A N 1
ATOM 636 C CA . ILE A 1 81 ? 1.736 -11.760 -1.499 1.00 95.31 81 ILE A CA 1
ATOM 637 C C . ILE A 1 81 ? 0.709 -10.837 -2.159 1.00 95.31 81 ILE A C 1
ATOM 639 O O . ILE A 1 81 ? -0.198 -11.299 -2.853 1.00 95.31 81 ILE A O 1
ATOM 643 N N . GLY A 1 82 ? 0.851 -9.532 -1.923 1.00 94.38 82 GLY A N 1
ATOM 644 C CA . GLY A 1 82 ? 0.049 -8.501 -2.586 1.00 94.38 82 GLY A CA 1
ATOM 645 C C . GLY A 1 82 ? 0.515 -8.207 -4.015 1.00 94.38 82 GLY A C 1
ATOM 646 O O . GLY A 1 82 ? 1.553 -8.703 -4.457 1.00 94.38 82 GLY A O 1
ATOM 647 N N . PHE A 1 83 ? -0.235 -7.362 -4.726 1.00 96.38 83 PHE A N 1
ATOM 648 C CA . PHE A 1 83 ? 0.094 -6.981 -6.103 1.00 96.38 83 PHE A CA 1
ATOM 649 C C . PHE A 1 83 ? 1.429 -6.231 -6.196 1.00 96.38 83 PHE A C 1
ATOM 651 O O . PHE A 1 83 ? 2.229 -6.532 -7.070 1.00 96.38 83 PHE A O 1
ATOM 658 N N . GLU A 1 84 ? 1.730 -5.322 -5.265 1.00 96.38 84 GLU A N 1
ATOM 659 C CA . GLU A 1 84 ? 3.001 -4.586 -5.263 1.00 96.38 84 GLU A CA 1
ATOM 660 C C . GLU A 1 84 ? 4.206 -5.529 -5.109 1.00 96.38 84 GLU A C 1
ATOM 662 O O . GLU A 1 84 ? 5.214 -5.392 -5.797 1.00 96.38 84 GLU A O 1
ATOM 667 N N . GLN A 1 85 ? 4.093 -6.543 -4.245 1.00 95.50 85 GLN A N 1
ATOM 668 C CA . GLN A 1 85 ? 5.119 -7.579 -4.083 1.00 95.50 85 GLN A CA 1
ATOM 669 C C . GLN A 1 85 ? 5.271 -8.440 -5.338 1.00 95.50 85 GLN A C 1
ATOM 671 O O . GLN A 1 85 ? 6.393 -8.745 -5.734 1.00 95.50 85 GLN A O 1
ATOM 676 N N . TYR A 1 86 ? 4.155 -8.809 -5.969 1.00 97.12 86 TYR A N 1
ATOM 677 C CA . TYR A 1 86 ? 4.158 -9.515 -7.246 1.00 97.12 86 TYR A CA 1
ATOM 678 C C . TYR A 1 86 ? 4.853 -8.697 -8.340 1.00 97.12 86 TYR A C 1
ATOM 680 O O . TYR A 1 86 ? 5.774 -9.215 -8.972 1.00 97.12 86 TYR A O 1
ATOM 688 N N . ALA A 1 87 ? 4.485 -7.420 -8.494 1.00 97.38 87 ALA A N 1
ATOM 689 C CA . ALA A 1 87 ? 5.105 -6.502 -9.440 1.00 97.38 87 ALA A CA 1
ATOM 690 C C . ALA A 1 87 ? 6.621 -6.449 -9.222 1.00 97.38 87 ALA A C 1
ATOM 692 O O . ALA A 1 87 ? 7.384 -6.715 -10.143 1.00 97.38 87 ALA A O 1
ATOM 693 N N . SER A 1 88 ? 7.067 -6.236 -7.981 1.00 95.94 88 SER A N 1
ATOM 694 C CA . SER A 1 88 ? 8.495 -6.184 -7.663 1.00 95.94 88 SER A CA 1
ATOM 695 C C . SER A 1 88 ? 9.235 -7.502 -7.920 1.00 95.94 88 SER A C 1
ATOM 697 O O . SER A 1 88 ? 10.326 -7.474 -8.482 1.00 95.94 88 SER A O 1
ATOM 699 N N . PHE A 1 89 ? 8.682 -8.657 -7.539 1.00 93.38 89 PHE A N 1
ATOM 700 C CA . PHE A 1 89 ? 9.369 -9.944 -7.710 1.00 93.38 89 PHE A CA 1
ATOM 701 C C . PHE A 1 89 ? 9.400 -10.411 -9.163 1.00 93.38 89 PHE A C 1
ATOM 703 O O . PHE A 1 89 ? 10.464 -10.778 -9.669 1.00 93.38 89 PHE A O 1
ATOM 710 N N . ALA A 1 90 ? 8.245 -10.411 -9.827 1.00 95.44 90 ALA A N 1
ATOM 711 C CA . ALA A 1 90 ? 8.134 -10.854 -11.208 1.00 95.44 90 ALA A CA 1
ATOM 712 C C . ALA A 1 90 ? 8.714 -9.802 -12.161 1.00 95.44 90 ALA A C 1
ATOM 714 O O . ALA A 1 90 ? 9.649 -10.091 -12.905 1.00 95.44 90 ALA A O 1
ATOM 715 N N . GLY A 1 91 ? 8.214 -8.567 -12.074 1.00 96.00 91 GLY A N 1
ATOM 716 C CA . GLY A 1 91 ? 8.658 -7.449 -12.899 1.00 96.00 91 GLY A CA 1
ATOM 717 C C . GLY A 1 91 ? 10.123 -7.107 -12.667 1.00 96.00 91 GLY A C 1
ATOM 718 O O . GLY A 1 91 ? 10.854 -6.962 -13.635 1.00 96.00 91 GLY A O 1
ATOM 719 N N . GLY A 1 92 ? 10.595 -7.066 -11.416 1.00 93.81 92 GLY A N 1
ATOM 720 C CA . GLY A 1 92 ? 11.989 -6.715 -11.106 1.00 93.81 92 GLY A CA 1
ATOM 721 C C . GLY A 1 92 ? 13.005 -7.670 -11.725 1.00 93.81 92 GLY A C 1
ATOM 722 O O . GLY A 1 92 ? 14.001 -7.224 -12.284 1.00 93.81 92 GLY A O 1
ATOM 723 N N . SER A 1 93 ? 12.719 -8.975 -11.709 1.00 93.00 93 SER A N 1
ATOM 724 C CA . SER A 1 93 ? 13.587 -9.975 -12.347 1.00 93.00 93 SER A CA 1
ATOM 725 C C . SER A 1 93 ? 13.663 -9.778 -13.867 1.00 93.00 93 SER A C 1
ATOM 727 O O . SER A 1 93 ? 14.726 -9.932 -14.464 1.00 93.00 93 SER A O 1
ATOM 729 N N . VAL A 1 94 ? 12.538 -9.418 -14.493 1.00 96.69 94 VAL A N 1
ATOM 730 C CA . VAL A 1 94 ? 12.461 -9.161 -15.937 1.00 96.69 94 VAL A CA 1
ATOM 731 C C . VAL A 1 94 ? 13.110 -7.828 -16.310 1.00 96.69 94 VAL A C 1
ATOM 733 O O . VAL A 1 94 ? 13.821 -7.769 -17.309 1.00 96.69 94 VAL A O 1
ATOM 736 N N . VAL A 1 95 ? 12.939 -6.789 -15.487 1.00 95.38 95 VAL A N 1
ATOM 737 C CA . VAL A 1 95 ? 13.606 -5.487 -15.641 1.00 95.38 95 VAL A CA 1
ATOM 738 C C . VAL A 1 95 ? 15.118 -5.668 -15.640 1.00 95.38 95 VAL A C 1
ATOM 740 O O . VAL A 1 95 ? 15.779 -5.214 -16.566 1.00 95.38 95 VAL A O 1
ATOM 743 N N . SER A 1 96 ? 15.665 -6.398 -14.665 1.00 94.19 96 SER A N 1
ATOM 744 C CA . SER A 1 96 ? 17.109 -6.647 -14.605 1.00 94.19 96 SER A CA 1
ATOM 745 C C . SER A 1 96 ? 17.625 -7.434 -15.815 1.00 94.19 96 SER A C 1
ATOM 747 O O . SER A 1 96 ? 18.715 -7.153 -16.308 1.00 94.19 96 SER A O 1
ATOM 749 N N . LEU A 1 97 ? 16.855 -8.397 -16.334 1.00 95.81 97 LEU A N 1
ATOM 750 C CA . LEU A 1 97 ? 17.219 -9.102 -17.567 1.00 95.81 97 LEU A CA 1
ATOM 751 C C . LEU A 1 97 ? 17.216 -8.165 -18.781 1.00 95.81 97 LEU A C 1
ATOM 753 O O . LEU A 1 97 ? 18.139 -8.218 -19.591 1.00 95.81 97 LEU A O 1
ATOM 757 N N . TYR A 1 98 ? 16.190 -7.323 -18.906 1.00 96.94 98 TYR A N 1
ATOM 758 C CA . TYR A 1 98 ? 16.093 -6.308 -19.952 1.00 96.94 98 TYR A CA 1
ATOM 759 C C . TYR A 1 98 ? 17.287 -5.340 -19.905 1.00 96.94 98 TYR A C 1
ATOM 761 O O . TYR A 1 98 ? 17.943 -5.135 -20.924 1.00 96.94 98 TYR A O 1
ATOM 769 N N . GLU A 1 99 ? 17.631 -4.822 -18.724 1.00 95.31 99 GLU A N 1
ATOM 770 C CA . GLU A 1 99 ? 18.790 -3.943 -18.526 1.00 95.31 99 GLU A CA 1
ATOM 771 C C . GLU A 1 99 ? 20.096 -4.637 -18.931 1.00 95.31 99 GLU A C 1
ATOM 773 O O . GLU A 1 99 ? 20.943 -4.037 -19.586 1.00 95.31 99 GLU A O 1
ATOM 778 N N . HIS A 1 100 ? 20.257 -5.922 -18.606 1.00 94.81 100 HIS A N 1
ATOM 779 C CA . HIS A 1 100 ? 21.416 -6.688 -19.056 1.00 94.81 100 HIS A CA 1
ATOM 780 C C . HIS A 1 100 ? 21.453 -6.882 -20.572 1.00 94.81 100 HIS A C 1
ATOM 782 O O . HIS A 1 100 ? 22.515 -6.706 -21.160 1.00 94.81 100 HIS A O 1
ATOM 788 N N . ARG A 1 101 ? 20.322 -7.196 -21.216 1.00 95.62 101 ARG A N 1
ATOM 789 C CA . ARG A 1 101 ? 20.240 -7.291 -22.685 1.00 95.62 101 ARG A CA 1
ATOM 790 C C . ARG A 1 101 ? 20.614 -5.967 -23.345 1.00 95.62 101 ARG A C 1
ATOM 792 O O . ARG A 1 101 ? 21.323 -5.973 -24.346 1.00 95.62 101 ARG A O 1
ATOM 799 N N . TRP A 1 102 ? 20.174 -4.852 -22.766 1.00 95.00 102 TRP A N 1
ATOM 800 C CA . TRP A 1 102 ? 20.545 -3.524 -23.237 1.00 95.00 102 TRP A CA 1
ATOM 801 C C . TRP A 1 102 ? 22.049 -3.273 -23.104 1.00 95.00 102 TRP A C 1
ATOM 803 O O . TRP A 1 102 ? 22.687 -2.921 -24.088 1.00 95.00 102 TRP A O 1
ATOM 813 N N . LEU A 1 103 ? 22.636 -3.537 -21.934 1.00 93.69 103 LEU A N 1
ATOM 814 C CA . LEU A 1 103 ? 24.076 -3.366 -21.706 1.00 93.69 103 LEU A CA 1
ATOM 815 C C . LEU A 1 103 ? 24.952 -4.305 -22.551 1.00 93.69 103 LEU A C 1
ATOM 817 O O . LEU A 1 103 ? 26.081 -3.950 -22.877 1.00 93.69 103 LEU A O 1
ATOM 821 N N . ASP A 1 104 ? 24.450 -5.493 -22.888 1.00 94.56 104 ASP A N 1
ATOM 822 C CA . ASP A 1 104 ? 25.142 -6.476 -23.726 1.00 94.56 104 ASP A CA 1
ATOM 823 C C . ASP A 1 104 ? 24.914 -6.216 -25.242 1.00 94.56 104 ASP A C 1
ATOM 825 O O . ASP A 1 104 ? 25.301 -7.040 -26.071 1.00 94.56 104 ASP A O 1
ATOM 829 N N . GLY A 1 105 ? 24.289 -5.091 -25.615 1.00 95.12 105 GLY A N 1
ATOM 830 C CA . GLY A 1 105 ? 24.160 -4.631 -27.003 1.00 95.12 105 GLY A CA 1
ATOM 831 C C . GLY A 1 105 ? 23.049 -5.298 -27.820 1.00 95.12 105 GLY A C 1
ATOM 832 O O . GLY A 1 105 ? 23.022 -5.222 -29.048 1.00 95.12 105 GLY A O 1
ATOM 833 N N . CYS A 1 106 ? 22.088 -5.969 -27.173 1.00 95.62 106 CYS A N 1
ATOM 834 C CA . CYS A 1 106 ? 21.025 -6.707 -27.876 1.00 95.62 106 CYS A CA 1
ATOM 835 C C . CYS A 1 106 ? 20.078 -5.810 -28.694 1.00 95.62 106 CYS A C 1
ATOM 837 O O . CYS A 1 106 ? 19.274 -6.327 -29.470 1.00 95.62 106 CYS A O 1
ATOM 839 N N . TYR A 1 107 ? 20.138 -4.491 -28.499 1.00 95.81 107 TYR A N 1
ATOM 840 C CA . TYR A 1 107 ? 19.290 -3.506 -29.171 1.00 95.81 107 TYR A CA 1
ATOM 841 C C . TYR A 1 107 ? 20.089 -2.547 -30.072 1.00 95.81 107 TYR A C 1
ATOM 843 O O . TYR A 1 107 ? 19.488 -1.684 -30.712 1.00 95.81 107 TYR A O 1
ATOM 851 N N . ASP A 1 108 ? 21.412 -2.715 -30.173 1.00 95.88 108 ASP A N 1
ATOM 852 C CA . ASP A 1 108 ? 22.322 -1.786 -30.861 1.00 95.88 108 ASP A CA 1
ATOM 853 C C . ASP A 1 108 ? 21.978 -1.623 -32.343 1.00 95.88 108 ASP A C 1
ATOM 855 O O . ASP A 1 108 ? 21.976 -0.512 -32.858 1.00 95.88 108 ASP A O 1
ATOM 859 N N . GLU A 1 109 ? 21.542 -2.690 -33.023 1.00 96.38 109 GLU A N 1
ATOM 860 C CA . GLU A 1 109 ? 21.115 -2.613 -34.430 1.00 96.38 109 GLU A CA 1
ATOM 861 C C . GLU A 1 109 ? 20.022 -1.549 -34.663 1.00 96.38 109 GLU A C 1
ATOM 863 O O . GLU A 1 109 ? 19.988 -0.900 -35.710 1.00 96.38 109 GLU A O 1
ATOM 868 N N . GLN A 1 110 ? 19.138 -1.347 -33.682 1.00 95.19 110 GLN A N 1
ATOM 869 C CA . GLN A 1 110 ? 18.052 -0.366 -33.752 1.00 95.19 110 GLN A CA 1
ATOM 870 C C . GLN A 1 110 ? 18.433 0.976 -33.113 1.00 95.19 110 GLN A C 1
ATOM 872 O O . GLN A 1 110 ? 17.966 2.022 -33.567 1.00 95.19 110 GLN A O 1
ATOM 877 N N . LEU A 1 111 ? 19.267 0.954 -32.070 1.00 96.06 111 LEU A N 1
ATOM 878 C CA . LEU A 1 111 ? 19.638 2.131 -31.284 1.00 96.06 111 LEU A CA 1
ATOM 879 C C . LEU A 1 111 ? 20.811 2.912 -31.893 1.00 96.06 111 LEU A C 1
ATOM 881 O O . LEU A 1 111 ? 20.773 4.144 -31.898 1.00 96.06 111 LEU A O 1
ATOM 885 N N . ASP A 1 112 ? 21.814 2.237 -32.458 1.00 96.44 112 ASP A N 1
ATOM 886 C CA . ASP A 1 112 ? 23.025 2.850 -33.019 1.00 96.44 112 ASP A CA 1
ATOM 887 C C . ASP A 1 112 ? 22.745 3.848 -34.147 1.00 96.44 112 ASP A C 1
ATOM 889 O O . ASP A 1 112 ? 23.373 4.915 -34.158 1.00 96.44 112 ASP A O 1
ATOM 893 N N . PRO A 1 113 ? 21.809 3.594 -35.089 1.00 97.50 113 PRO A N 1
ATOM 894 C CA . PRO A 1 113 ? 21.469 4.581 -36.108 1.00 97.50 113 PRO A CA 1
ATOM 895 C C . PRO A 1 113 ? 20.930 5.883 -35.506 1.00 97.50 113 PRO A C 1
ATOM 897 O O . PRO A 1 113 ? 21.240 6.964 -36.007 1.00 97.50 113 PRO A O 1
ATOM 900 N N . ILE A 1 114 ? 20.150 5.790 -34.425 1.00 96.50 114 ILE A N 1
ATOM 901 C CA . ILE A 1 114 ? 19.573 6.948 -33.733 1.00 96.50 114 ILE A CA 1
ATOM 902 C C . ILE A 1 114 ? 20.658 7.660 -32.927 1.00 96.50 114 ILE A C 1
ATOM 904 O O . ILE A 1 114 ? 20.823 8.873 -33.063 1.00 96.50 114 ILE A O 1
ATOM 908 N N . ALA A 1 115 ? 21.449 6.912 -32.154 1.00 94.06 115 ALA A N 1
ATOM 909 C CA . ALA A 1 115 ? 22.557 7.445 -31.368 1.00 94.06 115 ALA A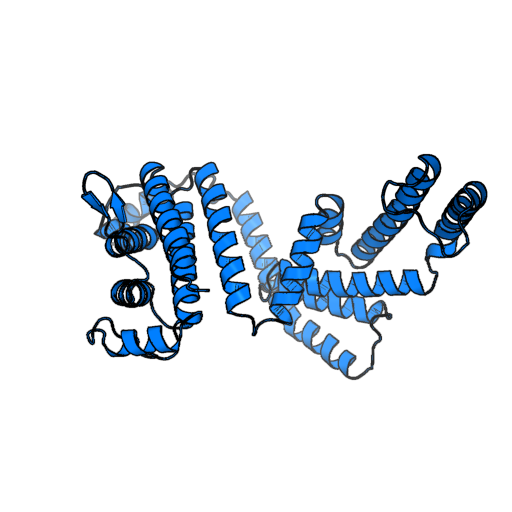 CA 1
ATOM 910 C C . ALA A 1 115 ? 23.576 8.183 -32.253 1.00 94.06 115 ALA A C 1
ATOM 912 O O . ALA A 1 115 ? 23.951 9.316 -31.959 1.00 94.06 115 ALA A O 1
ATOM 913 N N . SER A 1 116 ? 23.925 7.607 -33.407 1.00 95.06 116 SER A N 1
ATOM 914 C CA . SER A 1 116 ? 24.837 8.223 -34.380 1.00 95.06 116 SER A CA 1
ATOM 915 C C . SER A 1 116 ? 24.304 9.548 -34.936 1.00 95.06 116 SER A C 1
ATOM 917 O O . SER A 1 116 ? 25.073 10.491 -35.140 1.00 95.06 116 SER A O 1
ATOM 919 N N . GLN A 1 117 ? 22.991 9.645 -35.178 1.00 95.88 117 GLN A N 1
ATOM 920 C CA . GLN A 1 117 ? 22.350 10.893 -35.607 1.00 95.88 117 GLN A CA 1
ATOM 921 C C . GLN A 1 117 ? 22.326 11.930 -34.478 1.00 95.88 117 GLN A C 1
ATOM 923 O O . GLN A 1 117 ? 22.625 13.099 -34.718 1.00 95.88 117 GLN A O 1
ATOM 928 N N . MET A 1 118 ? 22.041 11.510 -33.241 1.00 93.81 118 MET A N 1
ATOM 929 C CA . MET A 1 118 ? 22.110 12.387 -32.068 1.00 93.81 118 MET A CA 1
ATOM 930 C C . MET A 1 118 ? 23.524 12.948 -31.874 1.00 93.81 118 MET A C 1
ATOM 932 O O . MET A 1 118 ? 23.676 14.142 -31.618 1.00 93.81 118 MET A O 1
ATOM 936 N N . ASP A 1 119 ? 24.558 12.126 -32.056 1.00 92.69 119 ASP A N 1
ATOM 937 C CA . ASP A 1 119 ? 25.961 12.538 -31.956 1.00 92.69 119 ASP A CA 1
ATOM 938 C C . ASP A 1 119 ? 26.409 13.446 -33.103 1.00 92.69 119 ASP A C 1
ATOM 940 O O . ASP A 1 119 ? 27.274 14.304 -32.914 1.00 92.69 119 ASP A O 1
ATOM 944 N N . ALA A 1 120 ? 25.847 13.285 -34.303 1.00 94.06 120 ALA A N 1
ATOM 945 C CA . ALA A 1 120 ? 26.064 14.232 -35.394 1.00 94.06 120 ALA A CA 1
ATOM 946 C C . ALA A 1 120 ? 25.508 15.619 -35.033 1.00 94.06 120 ALA A C 1
ATOM 948 O O . ALA A 1 120 ? 26.242 16.600 -35.124 1.00 94.06 120 ALA A O 1
ATOM 949 N N . ILE A 1 121 ? 24.278 15.685 -34.513 1.00 93.62 121 ILE A N 1
ATOM 950 C CA . ILE A 1 121 ? 23.645 16.945 -34.094 1.00 93.62 121 ILE A CA 1
ATOM 951 C C . ILE A 1 121 ? 24.418 17.594 -32.936 1.00 93.62 121 ILE A C 1
ATOM 953 O O . ILE A 1 121 ? 24.678 18.794 -32.962 1.00 93.62 121 ILE A O 1
ATOM 957 N N . ARG A 1 122 ? 24.862 16.818 -31.937 1.00 93.62 122 ARG A N 1
ATOM 958 C CA . ARG A 1 122 ? 25.707 17.340 -30.843 1.00 93.62 122 ARG A CA 1
ATOM 959 C C . ARG A 1 122 ? 26.970 18.019 -31.383 1.00 93.62 122 ARG A C 1
ATOM 961 O O . ARG A 1 122 ? 27.251 19.161 -31.022 1.00 93.62 122 ARG A O 1
ATOM 968 N N . ARG A 1 123 ? 27.676 17.359 -32.308 1.00 92.56 123 ARG A N 1
ATOM 969 C CA . ARG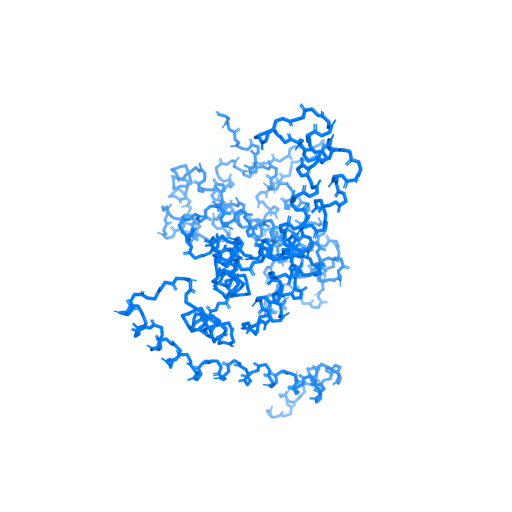 A 1 123 ? 28.892 17.900 -32.939 1.00 92.56 123 ARG A CA 1
ATOM 970 C C . ARG A 1 123 ? 28.620 19.140 -33.786 1.00 92.56 123 ARG A C 1
ATOM 972 O O . ARG A 1 123 ? 29.402 20.085 -33.736 1.00 92.56 123 ARG A O 1
ATOM 979 N N . GLU A 1 124 ? 27.521 19.165 -34.537 1.00 93.69 124 GLU A N 1
ATOM 980 C CA . GLU A 1 124 ? 27.110 20.337 -35.328 1.00 93.69 124 GLU A CA 1
ATOM 981 C C . GLU A 1 124 ? 26.851 21.569 -34.450 1.00 93.69 124 GLU A C 1
ATOM 983 O O . GLU A 1 124 ? 27.145 22.694 -34.852 1.00 93.69 124 GLU A O 1
ATOM 988 N N . HIS A 1 125 ? 26.378 21.353 -33.223 1.00 92.56 125 HIS A N 1
ATOM 989 C CA . HIS A 1 125 ? 26.139 22.402 -32.235 1.00 92.56 125 HIS A CA 1
ATOM 990 C C . HIS A 1 125 ? 27.341 22.687 -31.316 1.00 92.56 125 HIS A C 1
ATOM 992 O O . HIS A 1 125 ? 27.211 23.447 -30.356 1.00 92.56 125 HIS A O 1
ATOM 998 N N . GLY A 1 126 ? 28.514 22.124 -31.620 1.00 92.25 126 GLY A N 1
ATOM 999 C CA . GLY A 1 126 ? 29.763 22.416 -30.917 1.00 92.25 126 GLY A CA 1
ATOM 1000 C C . GLY A 1 126 ? 29.913 21.741 -29.553 1.00 92.25 126 GLY A C 1
ATOM 1001 O O . GLY A 1 126 ? 30.735 22.196 -28.762 1.00 92.25 126 GLY A O 1
ATOM 1002 N N . LEU A 1 127 ? 29.137 20.689 -29.272 1.00 92.06 127 LEU A N 1
ATOM 1003 C CA . LEU A 1 127 ? 29.350 19.835 -28.103 1.00 92.06 127 LEU A CA 1
ATOM 1004 C C . LEU A 1 127 ? 30.421 18.782 -28.403 1.00 92.06 127 LEU A C 1
ATOM 1006 O O . LEU A 1 127 ? 30.409 18.147 -29.464 1.00 92.06 127 LEU A O 1
ATOM 1010 N N . ASP A 1 128 ? 31.310 18.569 -27.436 1.00 84.88 128 ASP A N 1
ATOM 1011 C CA . ASP A 1 128 ? 32.244 17.442 -27.442 1.00 84.88 128 ASP A CA 1
ATOM 1012 C C . ASP A 1 128 ? 31.512 16.106 -27.203 1.00 84.88 128 ASP A C 1
ATOM 1014 O O . ASP A 1 128 ? 30.356 16.068 -26.779 1.00 84.88 128 ASP A O 1
ATOM 1018 N N . SER A 1 129 ? 32.182 14.979 -27.466 1.00 76.44 129 SER A N 1
ATOM 1019 C CA . SER A 1 129 ? 31.588 13.632 -27.368 1.00 76.44 129 SER A CA 1
ATOM 1020 C C . SER A 1 129 ? 31.069 13.260 -25.973 1.00 76.44 129 SER A C 1
ATOM 1022 O O . SER A 1 129 ? 30.219 12.384 -25.847 1.00 76.44 129 SER A O 1
ATOM 1024 N N . ASP A 1 130 ? 31.593 13.898 -24.929 1.00 84.25 130 ASP A N 1
ATOM 1025 C CA . ASP A 1 130 ? 31.218 13.719 -23.524 1.00 84.25 130 ASP A CA 1
ATOM 1026 C C . ASP A 1 130 ? 30.286 14.826 -23.002 1.00 84.25 130 ASP A C 1
ATOM 1028 O O . ASP A 1 130 ? 29.866 14.798 -21.843 1.00 84.25 130 ASP A O 1
ATOM 1032 N N . GLN A 1 131 ? 29.952 15.805 -23.846 1.00 86.69 131 GLN A N 1
ATOM 1033 C CA . GLN A 1 131 ? 29.044 16.886 -23.502 1.00 86.69 131 GLN A CA 1
ATOM 1034 C C . GLN A 1 131 ? 27.629 16.569 -23.983 1.00 86.69 131 GLN A C 1
ATOM 1036 O O . GLN A 1 131 ? 27.384 16.089 -25.094 1.00 86.69 131 GLN A O 1
ATOM 1041 N N . HIS A 1 132 ? 26.659 16.861 -23.123 1.00 86.25 132 HIS A N 1
ATOM 1042 C CA . HIS A 1 132 ? 25.254 16.577 -23.371 1.00 86.25 132 HIS A CA 1
ATOM 1043 C C . HIS A 1 132 ? 24.409 17.785 -22.976 1.00 86.25 132 HIS A C 1
ATOM 1045 O O . HIS A 1 132 ? 24.722 18.488 -22.013 1.00 86.25 132 HIS A O 1
ATOM 1051 N N . TRP A 1 133 ? 23.319 18.013 -23.704 1.00 89.44 133 TRP A N 1
ATOM 1052 C CA . TRP A 1 133 ? 22.282 18.934 -23.252 1.00 89.44 133 TRP A CA 1
ATOM 1053 C C . TRP A 1 133 ? 21.601 18.385 -22.002 1.00 89.44 133 TRP A C 1
ATOM 1055 O O . TRP A 1 133 ? 21.405 17.174 -21.873 1.00 89.44 133 TRP A O 1
ATOM 1065 N N . ALA A 1 134 ? 21.198 19.274 -21.095 1.00 86.00 134 ALA A N 1
ATOM 1066 C CA . ALA A 1 134 ? 20.219 18.891 -20.093 1.00 86.00 134 ALA A CA 1
ATOM 1067 C C . ALA A 1 134 ? 18.866 18.624 -20.774 1.00 86.00 134 ALA A C 1
ATOM 1069 O O . ALA A 1 134 ? 18.602 19.061 -21.899 1.00 86.00 134 ALA A O 1
ATOM 1070 N N . ARG A 1 135 ? 17.996 17.883 -20.084 1.00 80.31 135 ARG A N 1
ATOM 1071 C CA . ARG A 1 135 ? 16.691 17.492 -20.618 1.00 80.31 135 ARG A CA 1
ATOM 1072 C C . ARG A 1 135 ? 15.881 18.730 -21.019 1.00 80.31 135 ARG A C 1
ATOM 1074 O O . ARG A 1 135 ? 15.519 19.529 -20.160 1.00 80.31 135 ARG A O 1
ATOM 1081 N N . GLY A 1 136 ? 15.557 18.835 -22.306 1.00 84.06 136 GLY A N 1
ATOM 1082 C CA . GLY A 1 136 ? 14.774 19.939 -22.874 1.00 84.06 136 GLY A CA 1
ATOM 1083 C C . GLY A 1 136 ? 15.584 21.135 -23.386 1.00 84.06 136 GLY A C 1
ATOM 1084 O O . GLY A 1 136 ? 14.988 22.018 -23.997 1.00 84.06 136 GLY A O 1
ATOM 1085 N N . ASP A 1 137 ? 16.908 21.149 -23.203 1.00 88.88 137 ASP A N 1
ATOM 1086 C CA . ASP A 1 137 ? 17.778 22.250 -23.653 1.00 88.88 137 ASP A CA 1
ATOM 1087 C C . ASP A 1 137 ? 18.378 22.020 -25.054 1.00 88.88 137 ASP A C 1
ATOM 1089 O O . ASP A 1 137 ? 19.001 22.916 -25.626 1.00 88.88 137 ASP A O 1
ATOM 1093 N N . GLY A 1 138 ? 18.211 20.815 -25.608 1.00 90.44 138 GLY A N 1
ATOM 1094 C CA . GLY A 1 138 ? 18.680 20.462 -26.947 1.00 90.44 138 GLY A CA 1
ATOM 1095 C C . GLY A 1 138 ? 17.808 21.033 -28.073 1.00 90.44 138 GLY A C 1
ATOM 1096 O O . GLY A 1 138 ? 16.659 21.425 -27.850 1.00 90.44 138 GLY A O 1
ATOM 1097 N N . PRO A 1 139 ? 18.328 21.078 -29.312 1.00 94.75 139 PRO A N 1
ATOM 1098 C CA . PRO A 1 139 ? 17.548 21.492 -30.468 1.00 94.75 139 PRO A CA 1
ATOM 1099 C C . PRO A 1 139 ? 16.393 20.502 -30.743 1.00 94.75 139 PRO A C 1
ATOM 1101 O O . PRO A 1 139 ? 16.509 19.313 -30.424 1.00 94.75 139 PRO A O 1
ATOM 1104 N N . PRO A 1 140 ? 15.278 20.946 -31.359 1.00 94.19 140 PRO A N 1
ATOM 1105 C CA . PRO A 1 140 ? 14.077 20.121 -31.534 1.00 94.19 140 PRO A CA 1
ATOM 1106 C C . PRO A 1 140 ? 14.307 18.778 -32.245 1.00 94.19 140 PRO A C 1
ATOM 1108 O O . PRO A 1 140 ? 13.634 17.794 -31.946 1.00 94.19 140 PRO A O 1
ATOM 1111 N N . GLU A 1 141 ? 15.232 18.724 -33.200 1.00 94.88 141 GLU A N 1
ATOM 1112 C CA . GLU A 1 141 ? 15.640 17.516 -33.918 1.00 94.88 141 GLU A CA 1
ATOM 1113 C C . GLU A 1 141 ? 16.336 16.494 -33.013 1.00 94.88 141 GLU A C 1
ATOM 1115 O O . GLU A 1 141 ? 16.049 15.302 -33.127 1.00 94.88 141 GLU A O 1
ATOM 1120 N N . HIS A 1 142 ? 17.166 16.941 -32.065 1.00 94.12 142 HIS A N 1
ATOM 1121 C CA . HIS A 1 142 ? 17.790 16.067 -31.071 1.00 94.12 142 HIS A CA 1
ATOM 1122 C C . HIS A 1 142 ? 16.739 15.519 -30.107 1.00 94.12 142 HIS A C 1
ATOM 1124 O O . HIS A 1 142 ? 16.671 14.308 -29.917 1.00 94.12 142 HIS A O 1
ATOM 1130 N N . SER A 1 143 ? 15.841 16.372 -29.602 1.00 93.19 143 SER A N 1
ATOM 1131 C CA . SER A 1 143 ? 14.754 15.934 -28.713 1.00 93.19 143 SER A CA 1
ATOM 1132 C C . SER A 1 143 ? 13.809 14.927 -29.376 1.00 93.19 143 SER A C 1
ATOM 1134 O O . SER A 1 143 ? 13.277 14.041 -28.711 1.00 93.19 143 SER A O 1
ATOM 1136 N N . ARG A 1 144 ? 13.588 15.028 -30.695 1.00 94.56 144 ARG A N 1
ATOM 1137 C CA . ARG A 1 144 ? 12.809 14.027 -31.444 1.00 94.56 144 ARG A CA 1
ATOM 1138 C C . ARG A 1 144 ? 13.517 12.677 -31.501 1.00 94.56 144 ARG A C 1
ATOM 1140 O O . ARG A 1 144 ? 12.844 11.661 -31.365 1.00 94.56 144 ARG A O 1
ATOM 1147 N N . LEU A 1 145 ? 14.832 12.663 -31.713 1.00 95.25 145 LEU A N 1
ATOM 1148 C CA . LEU A 1 145 ? 15.618 11.428 -31.728 1.00 95.25 145 LEU A CA 1
ATOM 1149 C C . LEU A 1 145 ? 15.724 10.811 -30.332 1.00 95.25 145 LEU A C 1
ATOM 1151 O O . LEU A 1 145 ? 15.569 9.605 -30.208 1.00 95.25 145 LEU A O 1
ATOM 1155 N N . GLU A 1 146 ? 15.894 11.625 -29.288 1.00 94.00 146 GLU A N 1
ATOM 1156 C CA . GLU A 1 146 ? 15.857 11.171 -27.892 1.00 94.00 146 GLU A CA 1
ATOM 1157 C C . GLU A 1 146 ? 14.516 10.491 -27.577 1.00 94.00 146 GLU A C 1
ATOM 1159 O O . GLU A 1 146 ? 14.491 9.359 -27.109 1.00 94.00 146 GLU A O 1
ATOM 1164 N N . ALA A 1 147 ? 13.393 11.107 -27.962 1.00 94.12 147 ALA A N 1
ATOM 1165 C CA . ALA A 1 147 ? 12.076 10.495 -27.793 1.00 94.12 147 ALA A CA 1
ATOM 1166 C C . ALA A 1 147 ? 11.901 9.189 -28.595 1.00 94.12 147 ALA A C 1
ATOM 1168 O O . ALA A 1 147 ? 11.204 8.282 -28.144 1.00 94.12 147 ALA A O 1
ATOM 1169 N N . GLN A 1 148 ? 12.507 9.076 -29.783 1.00 96.62 148 GLN A N 1
ATOM 1170 C CA . GLN A 1 148 ? 12.500 7.831 -30.563 1.00 96.62 148 GLN A CA 1
ATOM 1171 C C . GLN A 1 148 ? 13.352 6.740 -29.908 1.00 96.62 148 GLN A C 1
ATOM 1173 O O . GLN A 1 148 ? 12.935 5.583 -29.877 1.00 96.62 148 GLN A O 1
ATOM 1178 N N . TYR A 1 149 ? 14.516 7.111 -29.376 1.00 96.00 149 TYR A N 1
ATOM 1179 C CA . TYR A 1 149 ? 15.407 6.225 -28.636 1.00 96.00 149 TYR A CA 1
ATOM 1180 C C . TYR A 1 149 ? 14.701 5.667 -27.392 1.00 96.00 149 TYR A C 1
ATOM 1182 O O . TYR A 1 149 ? 14.610 4.450 -27.224 1.00 96.00 149 TYR A O 1
ATOM 1190 N N . ASP A 1 150 ? 14.103 6.547 -26.585 1.00 94.94 150 ASP A N 1
ATOM 1191 C CA . ASP A 1 150 ? 13.333 6.176 -25.395 1.00 94.94 150 ASP A CA 1
ATOM 1192 C C . ASP A 1 150 ? 12.140 5.277 -25.750 1.00 94.94 150 ASP A C 1
ATOM 1194 O O . ASP A 1 150 ? 11.910 4.261 -25.097 1.00 94.94 150 ASP A O 1
ATOM 1198 N N . ALA A 1 151 ? 11.410 5.588 -26.829 1.00 96.12 151 ALA A N 1
ATOM 1199 C CA . ALA A 1 151 ? 10.275 4.779 -27.271 1.00 96.12 151 ALA A CA 1
ATOM 1200 C C . ALA A 1 151 ? 10.679 3.353 -27.693 1.00 96.12 151 ALA A C 1
ATOM 1202 O O . ALA A 1 151 ? 9.920 2.407 -27.458 1.00 96.12 151 ALA A O 1
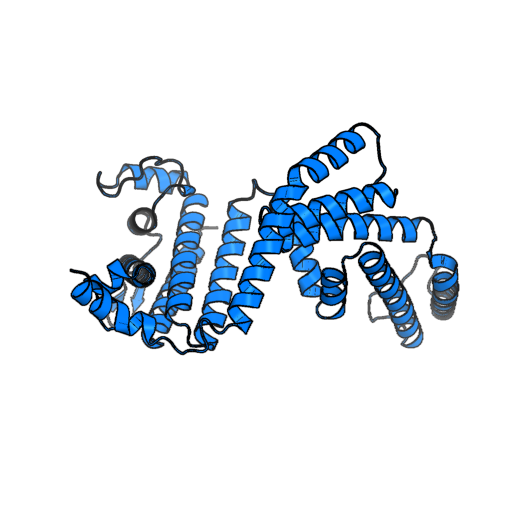ATOM 1203 N N . LEU A 1 152 ? 11.858 3.173 -28.300 1.00 97.00 152 LEU A N 1
ATOM 1204 C CA . LEU A 1 152 ? 12.381 1.842 -28.628 1.00 97.00 152 LEU A CA 1
ATOM 1205 C C . LEU A 1 152 ? 12.734 1.052 -27.370 1.00 97.00 152 LEU A C 1
ATOM 1207 O O . LEU A 1 152 ? 12.368 -0.121 -27.272 1.00 97.00 152 LEU A O 1
ATOM 1211 N N . LEU A 1 153 ? 13.388 1.695 -26.403 1.00 96.69 153 LEU A N 1
ATOM 1212 C CA . LEU A 1 153 ? 13.709 1.087 -25.113 1.00 96.69 153 LEU A CA 1
ATOM 1213 C C . LEU A 1 153 ? 12.443 0.694 -24.340 1.00 96.69 153 LEU A C 1
ATOM 1215 O O . LEU A 1 153 ? 12.321 -0.447 -23.889 1.00 96.69 153 LEU A O 1
ATOM 1219 N N . ASP A 1 154 ? 11.451 1.581 -24.258 1.00 96.19 154 ASP A N 1
ATOM 1220 C CA . ASP A 1 154 ? 10.166 1.271 -23.628 1.00 96.19 154 ASP A CA 1
ATOM 1221 C C . ASP A 1 154 ? 9.448 0.121 -24.349 1.00 96.19 154 ASP A C 1
ATOM 1223 O O . ASP A 1 154 ? 8.950 -0.803 -23.702 1.00 96.19 154 ASP A O 1
ATOM 1227 N N . SER A 1 155 ? 9.444 0.109 -25.685 1.00 97.38 155 SER A N 1
ATOM 1228 C CA . SER A 1 155 ? 8.875 -0.994 -26.466 1.00 97.38 155 SER A CA 1
ATOM 1229 C C . SER A 1 155 ? 9.596 -2.322 -26.200 1.00 97.38 155 SER A C 1
ATOM 1231 O O . SER A 1 155 ? 8.942 -3.353 -26.019 1.00 97.38 155 SER A O 1
ATOM 1233 N N . ALA A 1 156 ? 10.930 -2.318 -26.127 1.00 97.88 156 ALA A N 1
ATOM 1234 C CA . ALA A 1 156 ? 11.731 -3.499 -25.811 1.00 97.88 156 ALA A CA 1
ATOM 1235 C C . ALA A 1 156 ? 11.472 -4.009 -24.383 1.00 97.88 156 ALA A C 1
ATOM 1237 O O . ALA A 1 156 ? 11.338 -5.218 -24.165 1.00 97.88 156 ALA A O 1
ATOM 1238 N N . MET A 1 157 ? 11.314 -3.103 -23.419 1.00 97.69 157 MET A N 1
ATOM 1239 C CA . MET A 1 157 ? 10.937 -3.433 -22.049 1.00 97.69 157 MET A CA 1
ATOM 1240 C C . MET A 1 157 ? 9.543 -4.074 -21.979 1.00 97.69 157 MET A C 1
ATOM 1242 O O . MET A 1 157 ? 9.380 -5.151 -21.401 1.00 97.69 157 MET A O 1
ATOM 1246 N N . LEU A 1 158 ? 8.535 -3.464 -22.613 1.00 98.31 158 LEU A N 1
ATOM 1247 C CA . LEU A 1 158 ? 7.178 -4.019 -22.689 1.00 98.31 158 LEU A CA 1
ATOM 1248 C C . LEU A 1 158 ? 7.165 -5.381 -23.394 1.00 98.31 158 LEU A C 1
ATOM 1250 O O . LEU A 1 158 ? 6.469 -6.300 -22.960 1.00 98.31 158 LEU A O 1
ATOM 1254 N N . GLY A 1 159 ? 7.956 -5.528 -24.460 1.00 98.12 159 GLY A N 1
ATOM 1255 C CA . GLY A 1 159 ? 8.168 -6.797 -25.153 1.00 98.12 159 GLY A CA 1
ATOM 1256 C C . GLY A 1 159 ? 8.757 -7.866 -24.234 1.00 98.12 159 GLY A C 1
ATOM 1257 O O . GLY A 1 159 ? 8.263 -8.990 -24.217 1.00 98.12 159 GLY A O 1
ATOM 1258 N N . THR A 1 160 ? 9.740 -7.501 -23.409 1.00 98.06 160 THR A N 1
ATOM 1259 C CA . THR A 1 160 ? 10.357 -8.420 -22.442 1.00 98.06 160 THR A CA 1
ATOM 1260 C C . THR A 1 160 ? 9.364 -8.810 -21.340 1.00 98.06 160 THR A C 1
ATOM 1262 O O . THR A 1 160 ? 9.257 -9.981 -21.004 1.00 98.06 160 THR A O 1
ATOM 1265 N N . LEU A 1 161 ? 8.543 -7.892 -20.820 1.00 98.38 161 LEU A N 1
ATOM 1266 C CA . LEU A 1 161 ? 7.475 -8.256 -19.872 1.00 98.38 161 LEU A CA 1
ATOM 1267 C C . LEU A 1 161 ? 6.485 -9.266 -20.480 1.00 98.38 161 LEU A C 1
ATOM 1269 O O . LEU A 1 161 ? 6.163 -10.276 -19.849 1.00 98.38 161 LEU A O 1
ATOM 1273 N N . ARG A 1 162 ? 6.057 -9.041 -21.728 1.00 98.44 162 ARG A N 1
ATOM 1274 C CA . ARG A 1 162 ? 5.153 -9.949 -22.458 1.00 98.44 162 ARG A CA 1
ATOM 1275 C C . ARG A 1 162 ? 5.806 -11.305 -22.762 1.00 98.44 162 ARG A C 1
ATOM 1277 O O . ARG A 1 162 ? 5.145 -12.330 -22.631 1.00 98.44 162 ARG A O 1
ATOM 1284 N N . GLU A 1 163 ? 7.105 -11.344 -23.080 1.00 97.94 163 GLU A N 1
ATOM 1285 C CA . GLU A 1 163 ? 7.878 -12.589 -23.272 1.00 97.94 163 GLU A CA 1
ATOM 1286 C C . GLU A 1 163 ? 7.786 -13.519 -22.050 1.00 97.94 163 GLU A C 1
ATOM 1288 O O . GLU A 1 163 ? 7.742 -14.743 -22.191 1.00 97.94 163 GLU A O 1
ATOM 1293 N N . PHE A 1 164 ? 7.726 -12.943 -20.849 1.00 97.81 164 PHE A N 1
ATOM 1294 C CA . PHE A 1 164 ? 7.647 -13.679 -19.588 1.00 97.81 164 PHE A CA 1
ATOM 1295 C C . PHE A 1 164 ? 6.215 -13.842 -19.055 1.00 97.81 164 PHE A C 1
ATOM 1297 O O . PHE A 1 164 ? 6.035 -14.293 -17.925 1.00 97.81 164 PHE A O 1
ATOM 1304 N N . GLY A 1 165 ? 5.195 -13.527 -19.862 1.00 97.50 165 GLY A N 1
ATOM 1305 C CA . GLY A 1 165 ? 3.784 -13.688 -19.497 1.00 97.50 165 GLY A CA 1
ATOM 1306 C C . GLY A 1 165 ? 3.275 -12.664 -18.479 1.00 97.50 165 GLY A C 1
ATOM 1307 O O . GLY A 1 165 ? 2.280 -12.918 -17.804 1.00 97.50 165 GLY A O 1
ATOM 1308 N N . LEU A 1 166 ? 3.950 -11.517 -18.350 1.00 98.00 166 LEU A N 1
ATOM 1309 C CA . LEU A 1 166 ? 3.583 -10.422 -17.446 1.00 98.00 166 LEU A CA 1
ATOM 1310 C C . LEU A 1 166 ? 2.772 -9.349 -18.182 1.00 98.00 166 LEU A C 1
ATOM 1312 O O . LEU A 1 166 ? 3.078 -8.157 -18.123 1.00 98.00 166 LEU A O 1
ATOM 1316 N N . ASP A 1 167 ? 1.742 -9.774 -18.919 1.00 98.06 167 ASP A N 1
ATOM 1317 C CA . ASP A 1 167 ? 0.881 -8.888 -19.713 1.00 98.06 167 ASP A CA 1
ATOM 1318 C C . ASP A 1 167 ? 0.165 -7.830 -18.865 1.00 98.06 167 ASP A C 1
ATOM 1320 O O . ASP A 1 167 ? -0.119 -6.729 -19.338 1.00 98.06 167 ASP A O 1
ATOM 1324 N N . ASP A 1 168 ? -0.139 -8.161 -17.611 1.00 96.88 168 ASP A N 1
ATOM 1325 C CA . ASP A 1 168 ? -0.749 -7.253 -16.647 1.00 96.88 168 ASP A CA 1
ATOM 1326 C C . ASP A 1 168 ? 0.199 -6.112 -16.258 1.00 96.88 168 ASP A C 1
ATOM 1328 O O . ASP A 1 168 ? -0.203 -4.948 -16.294 1.00 96.88 168 ASP A O 1
ATOM 1332 N N . LEU A 1 169 ? 1.465 -6.423 -15.971 1.00 98.12 169 LEU A N 1
ATOM 1333 C CA . LEU A 1 169 ? 2.500 -5.432 -15.675 1.00 98.12 169 LEU A CA 1
ATOM 1334 C C . LEU A 1 169 ? 2.904 -4.628 -16.915 1.00 98.12 169 LEU A C 1
ATOM 1336 O O . LEU A 1 169 ? 3.094 -3.418 -16.813 1.00 98.12 169 LEU A O 1
ATOM 1340 N N . ALA A 1 170 ? 2.983 -5.267 -18.087 1.00 98.25 170 ALA A N 1
ATOM 1341 C CA . ALA A 1 170 ? 3.234 -4.574 -19.350 1.00 98.25 170 ALA A CA 1
ATOM 1342 C C . ALA A 1 170 ? 2.129 -3.546 -19.635 1.00 98.25 170 ALA A C 1
ATOM 1344 O O . ALA A 1 170 ? 2.414 -2.384 -19.913 1.00 98.25 170 ALA A O 1
ATOM 1345 N N . ARG A 1 171 ? 0.859 -3.950 -19.499 1.00 98.19 171 ARG A N 1
ATOM 1346 C CA . ARG A 1 171 ? -0.284 -3.043 -19.655 1.00 98.19 171 ARG A CA 1
ATOM 1347 C C . ARG A 1 171 ? -0.260 -1.921 -18.622 1.00 98.19 171 ARG A C 1
ATOM 1349 O O . ARG A 1 171 ? -0.553 -0.785 -18.975 1.00 98.19 171 ARG A O 1
ATOM 1356 N N . LEU A 1 172 ? 0.082 -2.228 -17.369 1.00 97.62 172 LEU A N 1
ATOM 1357 C CA . LEU A 1 172 ? 0.190 -1.214 -16.326 1.00 97.62 172 LEU A CA 1
ATOM 1358 C C . LEU A 1 172 ? 1.261 -0.173 -16.676 1.00 97.62 172 LEU A C 1
ATOM 1360 O O . LEU A 1 172 ? 0.957 1.012 -16.647 1.00 97.62 172 LEU A O 1
ATOM 1364 N N . LYS A 1 173 ? 2.467 -0.593 -17.080 1.00 97.31 173 LYS A N 1
ATOM 1365 C CA . LYS A 1 173 ? 3.534 0.332 -17.499 1.00 97.31 173 LYS A CA 1
ATOM 1366 C C . LYS A 1 173 ? 3.133 1.170 -18.719 1.00 97.31 173 LYS A C 1
ATOM 1368 O O . LYS A 1 173 ? 3.456 2.349 -18.776 1.00 97.31 173 LYS A O 1
ATOM 1373 N N . GLU A 1 174 ? 2.429 0.574 -19.678 1.00 96.94 174 GLU A N 1
ATOM 1374 C CA . GLU A 1 174 ? 1.967 1.250 -20.899 1.00 96.94 174 GLU A CA 1
ATOM 1375 C C . GLU A 1 174 ? 0.873 2.298 -20.624 1.00 96.94 174 GLU A C 1
ATOM 1377 O O . GLU A 1 174 ? 0.849 3.348 -21.261 1.00 96.94 174 GLU A O 1
ATOM 1382 N N . GLN A 1 175 ? -0.033 2.030 -19.677 1.00 97.38 175 GLN A N 1
ATOM 1383 C CA . GLN A 1 175 ? -1.167 2.910 -19.365 1.00 97.38 175 GLN A CA 1
ATOM 1384 C C . GLN A 1 175 ? -0.849 3.949 -18.284 1.00 97.38 175 GLN A C 1
ATOM 1386 O O . GLN A 1 175 ? -1.376 5.059 -18.334 1.00 97.38 175 GLN A O 1
ATOM 1391 N N . ASP A 1 176 ? -0.025 3.580 -17.303 1.00 97.19 176 ASP A N 1
ATOM 1392 C CA . ASP A 1 176 ? 0.303 4.384 -16.126 1.00 97.19 176 ASP A CA 1
ATOM 1393 C C . ASP A 1 176 ? 1.697 4.001 -15.589 1.00 97.19 176 ASP A C 1
ATOM 1395 O O . ASP A 1 176 ? 1.851 3.296 -14.585 1.00 97.19 176 ASP A O 1
ATOM 1399 N N . ALA A 1 177 ? 2.738 4.453 -16.296 1.00 95.31 177 ALA A N 1
ATOM 1400 C CA . ALA A 1 177 ? 4.130 4.215 -15.909 1.00 95.31 177 ALA A CA 1
ATOM 1401 C C . ALA A 1 177 ? 4.460 4.686 -14.474 1.00 95.31 177 ALA A C 1
ATOM 1403 O O . ALA A 1 177 ? 5.086 3.915 -13.746 1.00 95.31 177 ALA A O 1
ATOM 1404 N N . PRO A 1 178 ? 4.006 5.870 -14.003 1.00 96.81 178 PRO A N 1
ATOM 1405 C CA . PRO A 1 178 ? 4.212 6.269 -12.611 1.00 96.81 178 PRO A CA 1
ATOM 1406 C C . PRO A 1 178 ? 3.625 5.278 -11.599 1.00 96.81 178 PRO A C 1
ATOM 1408 O O . PRO A 1 178 ? 4.274 4.977 -10.596 1.00 96.81 178 PRO A O 1
ATOM 1411 N N . HIS A 1 179 ? 2.427 4.741 -11.852 1.00 95.12 179 HIS A N 1
ATOM 1412 C CA . HIS A 1 179 ? 1.839 3.743 -10.960 1.00 95.12 179 HIS A CA 1
ATOM 1413 C C . HIS A 1 179 ? 2.588 2.404 -11.006 1.00 95.12 179 HIS A C 1
ATOM 1415 O O . HIS A 1 179 ? 2.783 1.775 -9.963 1.00 95.12 179 HIS A O 1
ATOM 1421 N N . PHE A 1 180 ? 3.071 1.983 -12.181 1.00 97.00 180 PHE A N 1
ATOM 1422 C CA . PHE A 1 180 ? 3.963 0.826 -12.300 1.00 97.00 180 PHE A CA 1
ATOM 1423 C C . PHE A 1 180 ? 5.215 0.987 -11.422 1.00 97.00 180 PHE A C 1
ATOM 1425 O O . PHE A 1 180 ? 5.509 0.109 -10.604 1.00 97.00 180 PHE A O 1
ATOM 1432 N N . ASP A 1 181 ? 5.912 2.120 -11.540 1.00 96.50 181 ASP A N 1
ATOM 1433 C CA . ASP A 1 181 ? 7.132 2.405 -10.777 1.00 96.50 181 ASP A CA 1
ATOM 1434 C C . ASP A 1 181 ? 6.854 2.460 -9.267 1.00 96.50 181 ASP A C 1
ATOM 1436 O O . ASP A 1 181 ? 7.620 1.920 -8.461 1.00 96.50 181 ASP A O 1
ATOM 1440 N N . GLU A 1 182 ? 5.718 3.042 -8.865 1.00 95.06 182 GLU A N 1
ATOM 1441 C CA . GLU A 1 182 ? 5.271 3.037 -7.472 1.00 95.06 182 GLU A CA 1
ATOM 1442 C C . GLU A 1 182 ? 5.059 1.601 -6.962 1.00 95.06 182 GLU A C 1
ATOM 1444 O O . GLU A 1 182 ? 5.580 1.235 -5.905 1.00 95.06 182 GLU A O 1
ATOM 1449 N N . CYS A 1 183 ? 4.333 0.755 -7.703 1.00 95.31 183 CYS A N 1
ATOM 1450 C CA . CYS A 1 183 ? 4.106 -0.643 -7.332 1.00 95.31 183 CYS A CA 1
ATOM 1451 C C . CYS A 1 183 ? 5.423 -1.413 -7.170 1.00 95.31 183 CYS A C 1
ATOM 1453 O O . CYS A 1 183 ? 5.596 -2.135 -6.182 1.00 95.31 183 CYS A O 1
ATOM 1455 N N . MET A 1 184 ? 6.360 -1.220 -8.099 1.00 95.62 184 MET A N 1
ATOM 1456 C CA . MET A 1 184 ? 7.690 -1.828 -8.074 1.00 95.62 184 MET A CA 1
ATOM 1457 C C . MET A 1 184 ? 8.482 -1.422 -6.826 1.00 95.62 184 MET A C 1
ATOM 1459 O O . MET A 1 184 ? 8.959 -2.285 -6.079 1.00 95.62 184 MET A O 1
ATOM 1463 N N . GLU A 1 185 ? 8.587 -0.119 -6.552 1.00 94.56 185 GLU A N 1
ATOM 1464 C CA . GLU A 1 185 ? 9.350 0.397 -5.411 1.00 94.56 185 GLU A CA 1
ATOM 1465 C C . GLU A 1 185 ? 8.727 -0.023 -4.075 1.00 94.56 185 GLU A C 1
ATOM 1467 O O . GLU A 1 185 ? 9.430 -0.390 -3.127 1.00 94.56 185 GLU A O 1
ATOM 1472 N N . ARG A 1 186 ? 7.397 -0.041 -3.986 1.00 91.88 186 ARG A N 1
ATOM 1473 C CA . ARG A 1 186 ? 6.693 -0.499 -2.785 1.00 91.88 186 ARG A CA 1
ATOM 1474 C C . ARG A 1 186 ? 6.890 -1.979 -2.521 1.00 91.88 186 ARG A C 1
ATOM 1476 O O . ARG A 1 186 ? 7.147 -2.360 -1.377 1.00 91.88 186 ARG A O 1
ATOM 1483 N N . GLY A 1 187 ? 6.791 -2.814 -3.553 1.00 93.56 187 GLY A N 1
ATOM 1484 C CA . GLY A 1 187 ? 7.066 -4.241 -3.431 1.00 93.56 187 GLY A CA 1
ATOM 1485 C C . GLY A 1 187 ? 8.490 -4.495 -2.944 1.00 93.56 187 GLY A C 1
ATOM 1486 O O . GLY A 1 187 ? 8.688 -5.259 -1.989 1.00 93.56 187 GLY A O 1
ATOM 1487 N N . ARG A 1 188 ? 9.462 -3.756 -3.494 1.00 92.62 188 ARG A N 1
ATOM 1488 C CA . ARG A 1 188 ? 10.861 -3.794 -3.056 1.00 92.62 188 ARG A CA 1
ATOM 1489 C C . ARG A 1 188 ? 10.977 -3.410 -1.581 1.00 92.62 188 ARG A C 1
ATOM 1491 O O . ARG A 1 188 ? 11.540 -4.171 -0.794 1.00 92.62 188 ARG A O 1
ATOM 1498 N N . ARG A 1 189 ? 10.383 -2.287 -1.162 1.00 90.62 189 ARG A N 1
ATOM 1499 C CA . ARG A 1 189 ? 10.385 -1.851 0.248 1.00 90.62 189 ARG A CA 1
ATOM 1500 C C . ARG A 1 189 ? 9.738 -2.842 1.196 1.00 90.62 189 ARG A C 1
ATOM 1502 O O . ARG A 1 189 ? 10.306 -3.127 2.243 1.00 90.62 189 ARG A O 1
ATOM 1509 N N . SER A 1 190 ? 8.613 -3.433 0.811 1.00 88.25 190 SER A N 1
ATOM 1510 C CA . SER A 1 190 ? 7.936 -4.429 1.646 1.00 88.25 190 SER A CA 1
ATOM 1511 C C . SER A 1 190 ? 8.789 -5.678 1.911 1.00 88.25 190 SER A C 1
ATOM 1513 O O . SER A 1 190 ? 8.590 -6.350 2.921 1.00 88.25 190 SER A O 1
ATOM 1515 N N . THR A 1 191 ? 9.746 -5.976 1.026 1.00 82.94 191 THR A N 1
ATOM 1516 C CA . THR A 1 191 ? 10.612 -7.157 1.126 1.00 82.94 191 THR A CA 1
ATOM 1517 C C . THR A 1 191 ? 11.940 -6.846 1.808 1.00 82.94 191 THR A C 1
ATOM 1519 O O . THR A 1 191 ? 12.381 -7.611 2.664 1.00 82.94 191 THR A O 1
ATOM 1522 N N . PHE A 1 192 ? 12.584 -5.740 1.432 1.00 83.56 192 PHE A N 1
ATOM 1523 C CA . PHE A 1 192 ? 13.954 -5.427 1.852 1.00 83.56 192 PHE A CA 1
ATOM 1524 C C . PHE A 1 192 ? 14.042 -4.411 2.997 1.00 83.56 192 PHE A C 1
ATOM 1526 O O . PHE A 1 192 ? 15.086 -4.336 3.631 1.00 83.56 192 PHE A O 1
ATOM 1533 N N . HIS A 1 193 ? 12.963 -3.674 3.279 1.00 84.62 193 HIS A N 1
ATOM 1534 C CA . HIS A 1 193 ? 12.920 -2.575 4.260 1.00 84.62 193 HIS A CA 1
ATOM 1535 C C . HIS A 1 193 ? 11.814 -2.788 5.306 1.00 84.62 193 HIS A C 1
ATOM 1537 O O . HIS A 1 193 ? 11.180 -1.850 5.789 1.00 84.62 193 HIS A O 1
ATOM 1543 N N . GLY A 1 194 ? 11.533 -4.051 5.650 1.00 75.31 194 GLY A N 1
ATOM 1544 C CA . GLY A 1 194 ? 10.486 -4.415 6.615 1.00 75.31 194 GLY A CA 1
ATOM 1545 C C . GLY A 1 194 ? 10.756 -3.943 8.053 1.00 75.31 194 GLY A C 1
ATOM 1546 O O . GLY A 1 194 ? 9.847 -3.914 8.885 1.00 75.31 194 GLY A O 1
ATOM 1547 N N . ASP A 1 195 ? 11.992 -3.560 8.356 1.00 83.69 195 ASP A N 1
ATOM 1548 C CA . ASP A 1 195 ? 12.423 -2.963 9.618 1.00 83.69 195 ASP A CA 1
ATOM 1549 C C . ASP A 1 195 ? 12.110 -1.457 9.715 1.00 83.69 195 ASP A C 1
ATOM 1551 O O . ASP A 1 195 ? 12.020 -0.917 10.824 1.00 83.69 195 ASP A O 1
ATOM 1555 N N . GLU A 1 196 ? 11.808 -0.788 8.598 1.00 89.19 196 GLU A N 1
ATOM 1556 C CA . GLU A 1 196 ? 11.428 0.629 8.539 1.00 89.19 196 GLU A CA 1
ATOM 1557 C C . GLU A 1 196 ? 9.960 0.884 8.942 1.00 89.19 196 GLU A C 1
ATOM 1559 O O . GLU A 1 196 ? 9.218 1.628 8.294 1.00 89.19 196 GLU A O 1
ATOM 1564 N N . PHE A 1 197 ? 9.518 0.310 10.066 1.00 90.12 197 PHE A N 1
ATOM 1565 C CA . PHE A 1 197 ? 8.123 0.367 10.529 1.00 90.12 197 PHE A CA 1
ATOM 1566 C C . PHE A 1 197 ? 7.532 1.786 10.530 1.00 90.12 197 PHE A C 1
ATOM 1568 O O . PHE A 1 197 ? 6.386 1.988 10.139 1.00 90.12 197 PHE A O 1
ATOM 1575 N N . SER A 1 198 ? 8.304 2.787 10.971 1.00 91.31 198 SER A N 1
ATOM 1576 C CA . SER A 1 198 ? 7.820 4.174 11.023 1.00 91.31 198 SER A CA 1
ATOM 1577 C C . SER A 1 198 ? 7.602 4.779 9.635 1.00 91.31 198 SER A C 1
ATOM 1579 O O . SER A 1 198 ? 6.713 5.613 9.489 1.00 91.31 198 SER A O 1
ATOM 1581 N N . ALA A 1 199 ? 8.405 4.402 8.636 1.00 90.00 199 ALA A N 1
ATOM 1582 C CA . ALA A 1 199 ? 8.223 4.860 7.261 1.00 90.00 199 ALA A CA 1
ATOM 1583 C C . ALA A 1 199 ? 7.005 4.169 6.633 1.00 90.00 199 ALA A C 1
ATOM 1585 O O . ALA A 1 199 ? 6.119 4.850 6.123 1.00 90.00 199 ALA A O 1
ATOM 1586 N N . ALA A 1 200 ? 6.901 2.845 6.795 1.00 91.69 200 ALA A N 1
ATOM 1587 C CA . ALA A 1 200 ? 5.747 2.067 6.348 1.00 91.69 200 ALA A CA 1
ATOM 1588 C C . ALA A 1 200 ? 4.433 2.570 6.968 1.00 91.69 200 ALA A C 1
ATOM 1590 O O . ALA A 1 200 ? 3.425 2.703 6.283 1.00 91.69 200 ALA A O 1
ATOM 1591 N N . LEU A 1 201 ? 4.434 2.912 8.259 1.00 94.31 201 LEU A N 1
ATOM 1592 C CA . LEU A 1 201 ? 3.238 3.417 8.926 1.00 94.31 201 LEU A CA 1
ATOM 1593 C C . LEU A 1 201 ? 2.817 4.806 8.421 1.00 94.31 201 LEU A C 1
ATOM 1595 O O . LEU A 1 201 ? 1.621 5.053 8.315 1.00 94.31 201 LEU A O 1
ATOM 1599 N N . ARG A 1 202 ? 3.757 5.705 8.092 1.00 93.25 202 ARG A N 1
ATOM 1600 C CA . ARG A 1 202 ? 3.416 7.006 7.475 1.00 93.25 202 ARG A CA 1
ATOM 1601 C C . ARG A 1 202 ? 2.740 6.813 6.128 1.00 93.25 202 ARG A C 1
ATOM 1603 O O . ARG A 1 202 ? 1.715 7.427 5.868 1.00 93.25 202 ARG A O 1
ATOM 1610 N N . ASP A 1 203 ? 3.306 5.935 5.314 1.00 91.94 203 ASP A N 1
ATOM 1611 C CA . ASP A 1 203 ? 2.758 5.588 4.013 1.00 91.94 203 ASP A CA 1
ATOM 1612 C C . ASP A 1 203 ? 1.340 4.990 4.120 1.00 91.94 203 ASP A C 1
ATOM 1614 O O . ASP A 1 203 ? 0.420 5.444 3.443 1.00 91.94 203 ASP A O 1
ATOM 1618 N N . ILE A 1 204 ? 1.121 4.052 5.050 1.00 94.25 204 ILE A N 1
ATOM 1619 C CA . ILE A 1 204 ? -0.208 3.479 5.328 1.00 94.25 204 ILE A CA 1
ATOM 1620 C C . ILE A 1 204 ? -1.209 4.558 5.762 1.00 94.25 204 ILE A C 1
ATOM 1622 O O . ILE A 1 204 ? -2.365 4.523 5.345 1.00 94.25 204 ILE A O 1
ATOM 1626 N N . VAL A 1 205 ? -0.789 5.515 6.596 1.00 96.75 205 VAL A N 1
ATOM 1627 C CA . VAL A 1 205 ? -1.654 6.624 7.029 1.00 96.75 205 VAL A CA 1
ATOM 1628 C C . VAL A 1 205 ? -2.101 7.464 5.832 1.00 96.75 205 VAL A C 1
ATOM 1630 O O . VAL A 1 205 ? -3.302 7.679 5.689 1.00 96.75 205 VAL A O 1
ATOM 1633 N N . VAL A 1 206 ? -1.179 7.860 4.948 1.00 95.19 206 VAL A N 1
ATOM 1634 C CA . VAL A 1 206 ? -1.509 8.611 3.722 1.00 95.19 206 VAL A CA 1
ATOM 1635 C C . VAL A 1 206 ? -2.478 7.818 2.844 1.00 95.19 206 VAL A C 1
ATOM 1637 O O . VAL A 1 206 ? -3.494 8.350 2.405 1.00 95.19 206 VAL A O 1
ATOM 1640 N N . ARG A 1 207 ? -2.257 6.511 2.669 1.00 94.12 207 ARG A N 1
ATOM 1641 C CA . ARG A 1 207 ? -3.188 5.661 1.911 1.00 94.12 207 ARG A CA 1
ATOM 1642 C C . ARG A 1 207 ? -4.582 5.615 2.524 1.00 94.12 207 ARG A C 1
ATOM 1644 O O . ARG A 1 207 ? -5.564 5.674 1.790 1.00 94.12 207 ARG A O 1
ATOM 1651 N N . PHE A 1 208 ? -4.699 5.562 3.850 1.00 97.56 208 PHE A N 1
ATOM 1652 C CA . PHE A 1 208 ? -6.004 5.646 4.505 1.00 97.56 208 PHE A CA 1
ATOM 1653 C C . PHE A 1 208 ? -6.690 7.005 4.307 1.00 97.56 208 PHE A C 1
ATOM 1655 O O . PHE A 1 208 ? -7.920 7.039 4.231 1.00 97.56 208 PHE A O 1
ATOM 1662 N N . GLU A 1 209 ? -5.945 8.107 4.190 1.00 96.88 209 GLU A N 1
ATOM 1663 C CA . GLU A 1 209 ? -6.511 9.413 3.821 1.00 96.88 209 GLU A CA 1
ATOM 1664 C C . GLU A 1 209 ? -7.094 9.385 2.404 1.00 96.88 209 GLU A C 1
ATOM 1666 O O . GLU A 1 209 ? -8.247 9.768 2.188 1.00 96.88 209 GLU A O 1
ATOM 1671 N N . GLU A 1 210 ? -6.323 8.887 1.440 1.00 96.75 210 GLU A N 1
ATOM 1672 C CA . GLU A 1 210 ? -6.749 8.799 0.045 1.00 96.75 210 GLU A CA 1
ATOM 1673 C C . GLU A 1 210 ? -7.932 7.843 -0.140 1.00 96.75 210 GLU A C 1
ATOM 1675 O O . GLU A 1 210 ? -8.897 8.161 -0.839 1.00 96.75 210 GLU A O 1
ATOM 1680 N N . GLU A 1 211 ? -7.894 6.675 0.510 1.00 97.19 211 GLU A N 1
ATOM 1681 C CA . GLU A 1 211 ? -9.004 5.722 0.529 1.00 97.19 211 GLU A CA 1
ATOM 1682 C C . GLU A 1 211 ? -10.259 6.343 1.129 1.00 97.19 211 GLU A C 1
ATOM 1684 O O . GLU A 1 211 ? -11.351 6.131 0.599 1.00 97.19 211 GLU A O 1
ATOM 1689 N N . ALA A 1 212 ? -10.119 7.136 2.195 1.00 98.06 212 ALA A N 1
ATOM 1690 C CA . ALA A 1 212 ? -11.250 7.844 2.767 1.00 98.06 212 ALA A CA 1
ATOM 1691 C C . ALA A 1 212 ? -11.856 8.840 1.773 1.00 98.06 212 ALA A C 1
ATOM 1693 O O . ALA A 1 212 ? -13.079 8.878 1.626 1.00 98.06 212 ALA A O 1
ATOM 1694 N N . GLY A 1 213 ? -11.017 9.594 1.056 1.00 97.94 213 GLY A N 1
ATOM 1695 C CA . GLY A 1 213 ? -11.454 10.506 -0.002 1.00 97.94 213 GLY A CA 1
ATOM 1696 C C . GLY A 1 213 ? -12.193 9.785 -1.132 1.00 97.94 213 GLY A C 1
ATOM 1697 O O . GLY A 1 213 ? -13.311 10.168 -1.479 1.00 97.94 213 GLY A O 1
ATOM 1698 N N . ARG A 1 214 ? -11.621 8.692 -1.658 1.00 98.06 214 ARG A N 1
ATOM 1699 C CA . ARG A 1 214 ? -12.248 7.870 -2.712 1.00 98.06 214 ARG A CA 1
ATOM 1700 C C . ARG A 1 214 ? -13.568 7.251 -2.249 1.00 98.06 214 ARG A C 1
ATOM 1702 O O . ARG A 1 214 ? -14.556 7.286 -2.979 1.00 98.06 214 ARG A O 1
ATOM 1709 N N . ALA A 1 215 ? -13.608 6.714 -1.030 1.00 98.00 215 ALA A N 1
ATOM 1710 C CA . ALA A 1 215 ? -14.817 6.134 -0.458 1.00 98.00 215 ALA A CA 1
ATOM 1711 C C . ALA A 1 215 ? -15.920 7.187 -0.277 1.00 98.00 215 ALA A C 1
ATOM 1713 O O . ALA A 1 215 ? -17.070 6.924 -0.622 1.00 98.00 215 ALA A O 1
ATOM 1714 N N . ALA A 1 216 ? -15.584 8.382 0.215 1.00 97.62 216 ALA A N 1
ATOM 1715 C CA . ALA A 1 216 ? -16.540 9.477 0.360 1.00 97.62 216 ALA A CA 1
ATOM 1716 C C . ALA A 1 216 ? -17.074 9.960 -0.997 1.00 97.62 216 ALA A C 1
ATOM 1718 O O . ALA A 1 216 ? -18.284 10.116 -1.141 1.00 97.62 216 ALA A O 1
ATOM 1719 N N . ALA A 1 217 ? -16.208 10.101 -2.008 1.00 97.69 217 ALA A N 1
ATOM 1720 C CA . ALA A 1 217 ? -16.609 10.464 -3.370 1.00 97.69 217 ALA A CA 1
ATOM 1721 C C . ALA A 1 217 ? -17.588 9.449 -3.994 1.00 97.69 217 ALA A C 1
ATOM 1723 O O . ALA A 1 217 ? -18.461 9.825 -4.772 1.00 97.69 217 ALA A O 1
ATOM 1724 N N . ALA A 1 218 ? -17.488 8.173 -3.610 1.00 97.56 218 ALA A N 1
ATOM 1725 C CA . ALA A 1 218 ? -18.416 7.114 -4.008 1.00 97.56 218 ALA A CA 1
ATOM 1726 C C . ALA A 1 218 ? -19.664 6.990 -3.100 1.00 97.56 218 ALA A C 1
ATOM 1728 O O . ALA A 1 218 ? -20.453 6.060 -3.261 1.00 97.56 218 ALA A O 1
ATOM 1729 N N . GLY A 1 219 ? -19.841 7.873 -2.108 1.00 96.44 219 GLY A N 1
ATOM 1730 C CA . GLY A 1 219 ? -20.942 7.821 -1.135 1.00 96.44 219 GLY A CA 1
ATOM 1731 C C . GLY A 1 219 ? -20.805 6.730 -0.060 1.00 96.44 219 GLY A C 1
ATOM 1732 O O . GLY A 1 219 ? -21.727 6.503 0.727 1.00 96.44 219 GLY A O 1
ATOM 1733 N N . ALA A 1 220 ? -19.657 6.053 0.022 1.00 96.94 220 ALA A N 1
ATOM 1734 C CA . ALA A 1 220 ? -19.364 4.996 0.988 1.00 96.94 220 ALA A CA 1
ATOM 1735 C C . ALA A 1 220 ? -18.839 5.560 2.325 1.00 96.94 220 ALA A C 1
ATOM 1737 O O . ALA A 1 220 ? -17.763 5.195 2.807 1.00 96.94 220 ALA A O 1
ATOM 1738 N N . PHE A 1 221 ? -19.616 6.438 2.968 1.00 97.25 221 PHE A N 1
ATOM 1739 C CA . PHE A 1 221 ? -19.184 7.196 4.154 1.00 97.25 221 PHE A CA 1
ATOM 1740 C C . PHE A 1 221 ? -18.764 6.331 5.351 1.00 97.25 221 PHE A C 1
ATOM 1742 O O . PHE A 1 221 ? -17.857 6.703 6.090 1.00 97.25 221 PHE A O 1
ATOM 1749 N N . ALA A 1 222 ? -19.368 5.152 5.538 1.00 95.75 222 ALA A N 1
ATOM 1750 C CA . ALA A 1 222 ? -18.957 4.225 6.595 1.00 95.75 222 ALA A CA 1
ATOM 1751 C C . ALA A 1 222 ? -17.516 3.715 6.402 1.00 95.75 222 ALA A C 1
ATOM 1753 O O . ALA A 1 222 ? -16.769 3.619 7.376 1.00 95.75 222 ALA A O 1
ATOM 1754 N N . ALA A 1 223 ? -17.123 3.421 5.158 1.00 96.75 223 ALA A N 1
ATOM 1755 C CA . ALA A 1 223 ? -15.754 3.036 4.829 1.00 96.75 223 ALA A CA 1
ATOM 1756 C C . ALA A 1 223 ? -14.809 4.232 4.989 1.00 96.75 223 ALA A C 1
ATOM 1758 O O . ALA A 1 223 ? -13.778 4.102 5.639 1.00 96.75 223 ALA A O 1
ATOM 1759 N N . ALA A 1 224 ? -15.216 5.415 4.514 1.00 97.94 224 ALA A N 1
ATOM 1760 C CA . ALA A 1 224 ? -14.413 6.629 4.632 1.00 97.94 224 ALA A CA 1
ATOM 1761 C C . ALA A 1 224 ? -14.072 6.978 6.091 1.00 97.94 224 ALA A C 1
ATOM 1763 O O . ALA A 1 224 ? -12.915 7.194 6.447 1.00 97.94 224 ALA A O 1
ATOM 1764 N N . VAL A 1 225 ? -15.076 6.952 6.969 1.00 98.00 225 VAL A N 1
ATOM 1765 C CA . VAL A 1 225 ? -14.910 7.152 8.414 1.00 98.00 225 VAL A CA 1
ATOM 1766 C C . VAL A 1 225 ? -14.013 6.084 9.041 1.00 98.00 225 VAL A C 1
ATOM 1768 O O . VAL A 1 225 ? -13.217 6.391 9.932 1.00 98.00 225 VAL A O 1
ATOM 1771 N N . ALA A 1 226 ? -14.139 4.825 8.611 1.00 97.44 226 ALA A N 1
ATOM 1772 C CA . ALA A 1 226 ? -13.313 3.746 9.132 1.00 97.44 226 ALA A CA 1
ATOM 1773 C C . ALA A 1 226 ? -11.835 3.928 8.757 1.00 97.44 226 ALA A C 1
ATOM 1775 O O . ALA A 1 226 ? -10.981 3.771 9.635 1.00 97.44 226 ALA A O 1
ATOM 1776 N N . SER A 1 227 ? -11.555 4.324 7.511 1.00 98.00 227 SER A N 1
ATOM 1777 C CA . SER A 1 227 ? -10.208 4.646 7.030 1.00 98.00 227 SER A CA 1
ATOM 1778 C C . SER A 1 227 ? -9.621 5.845 7.779 1.00 98.00 227 SER A C 1
ATOM 1780 O O . SER A 1 227 ? -8.539 5.719 8.346 1.00 98.00 227 SER A O 1
ATOM 1782 N N . LEU A 1 228 ? -10.360 6.953 7.946 1.00 98.12 228 LEU A N 1
ATOM 1783 C CA . LEU A 1 228 ? -9.892 8.092 8.760 1.00 98.12 228 LEU A CA 1
ATOM 1784 C C . LEU A 1 228 ? -9.611 7.694 10.214 1.00 98.12 228 LEU A C 1
ATOM 1786 O O . LEU A 1 228 ? -8.607 8.102 10.796 1.00 98.12 228 LEU A O 1
ATOM 1790 N N . GLY A 1 229 ? -10.472 6.869 10.815 1.00 97.62 229 GLY A N 1
ATOM 1791 C CA . GLY A 1 229 ? -10.259 6.363 12.168 1.00 97.62 229 GLY A CA 1
ATOM 1792 C C . GLY A 1 229 ? -9.011 5.479 12.297 1.00 97.62 229 GLY A C 1
ATOM 1793 O O . GLY A 1 229 ? -8.356 5.514 13.338 1.00 97.62 229 GLY A O 1
ATOM 1794 N N . ALA A 1 230 ? -8.673 4.701 11.265 1.00 97.44 230 ALA A N 1
ATOM 1795 C CA . ALA A 1 230 ? -7.430 3.931 11.204 1.00 97.44 230 ALA A CA 1
ATOM 1796 C C . ALA A 1 230 ? -6.205 4.838 10.977 1.00 97.44 230 ALA A C 1
ATOM 1798 O O . ALA A 1 230 ? -5.181 4.652 11.634 1.00 97.44 230 ALA A O 1
ATOM 1799 N N . GLY A 1 231 ? -6.333 5.869 10.137 1.00 97.44 231 GLY A N 1
ATOM 1800 C CA . GLY A 1 231 ? -5.311 6.897 9.941 1.00 97.44 231 GLY A CA 1
ATOM 1801 C C . GLY A 1 231 ? -4.966 7.626 11.244 1.00 97.44 231 GLY A C 1
ATOM 1802 O O . GLY A 1 231 ? -3.794 7.712 11.607 1.00 97.44 231 GLY A O 1
ATOM 1803 N N . VAL A 1 232 ? -5.972 8.055 12.022 1.00 97.50 232 VAL A N 1
ATOM 1804 C CA . VAL A 1 232 ? -5.742 8.669 13.344 1.00 97.50 232 VAL A CA 1
ATOM 1805 C C . VAL A 1 232 ? -5.006 7.720 14.288 1.00 97.50 232 VAL A C 1
ATOM 1807 O O . VAL A 1 232 ? -4.080 8.146 14.975 1.00 97.50 232 VAL A O 1
ATOM 1810 N N . GLU A 1 233 ? -5.374 6.437 14.333 1.00 97.81 233 GLU A N 1
ATOM 1811 C CA . GLU A 1 233 ? -4.647 5.451 15.141 1.00 97.81 233 GLU A CA 1
ATOM 1812 C C . GLU A 1 233 ? -3.161 5.387 14.741 1.00 97.81 233 GLU A C 1
ATOM 1814 O O . GLU A 1 233 ? -2.291 5.467 15.613 1.00 97.81 233 GLU A O 1
ATOM 1819 N N . GLY A 1 234 ? -2.868 5.352 13.436 1.00 97.38 234 GLY A N 1
ATOM 1820 C CA . GLY A 1 234 ? -1.504 5.398 12.904 1.00 97.38 234 GLY A CA 1
ATOM 1821 C C . GLY A 1 234 ? -0.736 6.666 13.297 1.00 97.38 234 GLY A C 1
ATOM 1822 O O . GLY A 1 234 ? 0.397 6.570 13.775 1.00 97.38 234 GLY A O 1
ATOM 1823 N N . LEU A 1 235 ? -1.362 7.845 13.204 1.00 96.38 235 LEU A N 1
ATOM 1824 C CA . LEU A 1 235 ? -0.768 9.119 13.641 1.00 96.38 235 LEU A CA 1
ATOM 1825 C C . LEU A 1 235 ? -0.389 9.106 15.130 1.00 96.38 235 LEU A C 1
ATOM 1827 O O . LEU A 1 235 ? 0.689 9.576 15.508 1.00 96.38 235 LEU A O 1
ATOM 1831 N N . LEU A 1 236 ? -1.234 8.535 15.994 1.00 97.12 236 LEU A N 1
ATOM 1832 C CA . LEU A 1 236 ? -0.937 8.441 17.427 1.00 97.12 236 LEU A CA 1
ATOM 1833 C C . LEU A 1 236 ? 0.212 7.466 17.718 1.00 97.12 236 LEU A C 1
ATOM 1835 O O . LEU A 1 236 ? 1.052 7.759 18.577 1.00 97.12 236 LEU A O 1
ATOM 1839 N N . VAL A 1 237 ? 0.287 6.338 17.001 1.00 97.31 237 VAL A N 1
ATOM 1840 C CA . VAL A 1 237 ? 1.427 5.410 17.097 1.00 97.31 237 VAL A CA 1
ATOM 1841 C C . VAL A 1 237 ? 2.714 6.122 16.684 1.00 97.31 237 VAL A C 1
ATOM 1843 O O . VAL A 1 237 ? 3.680 6.114 17.450 1.00 97.31 237 VAL A O 1
ATOM 1846 N N . LEU A 1 238 ? 2.720 6.809 15.536 1.00 95.50 238 LEU A N 1
ATOM 1847 C CA . LEU A 1 238 ? 3.864 7.600 15.067 1.00 95.50 238 LEU A CA 1
ATOM 1848 C C . LEU A 1 238 ? 4.292 8.646 16.101 1.00 95.50 238 LEU A C 1
ATOM 1850 O O . LEU A 1 238 ? 5.483 8.769 16.408 1.00 95.50 238 LEU A O 1
ATOM 1854 N N . ARG A 1 239 ? 3.335 9.356 16.713 1.00 95.12 239 ARG A N 1
ATOM 1855 C CA . ARG A 1 239 ? 3.636 10.344 17.757 1.00 95.12 239 ARG A CA 1
ATOM 1856 C C . ARG A 1 239 ? 4.321 9.717 18.968 1.00 95.12 239 ARG A C 1
ATOM 1858 O O . ARG A 1 239 ? 5.267 10.313 19.497 1.00 95.12 239 ARG A O 1
ATOM 1865 N N . CYS A 1 240 ? 3.859 8.543 19.400 1.00 96.00 240 CYS A N 1
ATOM 1866 C CA . CYS A 1 240 ? 4.451 7.800 20.509 1.00 96.00 240 CYS A CA 1
ATOM 1867 C C . CYS A 1 240 ? 5.861 7.298 20.167 1.00 96.00 240 CYS A C 1
ATOM 1869 O O . CYS A 1 240 ? 6.771 7.452 20.983 1.00 96.00 240 CYS A O 1
ATOM 1871 N N . LEU A 1 241 ? 6.062 6.766 18.956 1.00 94.81 241 LEU A N 1
ATOM 1872 C CA . LEU A 1 241 ? 7.360 6.283 18.471 1.00 94.81 241 LEU A CA 1
ATOM 1873 C C . LEU A 1 241 ? 8.393 7.402 18.311 1.00 94.81 241 LEU A C 1
ATOM 1875 O O . LEU A 1 241 ? 9.578 7.171 18.531 1.00 94.81 241 LEU A O 1
ATOM 1879 N N . ARG A 1 242 ? 7.959 8.633 18.020 1.00 93.44 242 ARG A N 1
ATOM 1880 C CA . ARG A 1 242 ? 8.837 9.814 17.986 1.00 93.44 242 ARG A CA 1
ATOM 1881 C C . ARG A 1 242 ? 9.340 10.236 19.373 1.00 93.44 242 ARG A C 1
ATOM 1883 O O . ARG A 1 242 ? 10.314 10.974 19.491 1.00 93.44 242 ARG A O 1
ATOM 1890 N N . SER A 1 243 ? 8.674 9.829 20.453 1.00 94.50 243 SER A N 1
ATOM 1891 C CA . SER A 1 243 ? 9.056 10.192 21.826 1.00 94.50 243 SER A CA 1
ATOM 1892 C C . SER A 1 243 ? 8.872 9.014 22.796 1.00 94.50 243 SER A C 1
ATOM 1894 O O . SER A 1 243 ? 8.130 9.137 23.780 1.00 94.50 243 SER A O 1
ATOM 1896 N N . PRO A 1 244 ? 9.570 7.882 22.573 1.00 95.25 244 PRO A N 1
ATOM 1897 C CA . PRO A 1 244 ? 9.230 6.592 23.177 1.00 95.25 244 PRO A CA 1
ATOM 1898 C C . PRO A 1 244 ? 9.380 6.605 24.700 1.00 95.25 244 PRO A C 1
ATOM 1900 O O . PRO A 1 244 ? 8.481 6.171 25.414 1.00 95.25 244 PRO A O 1
ATOM 1903 N N . LYS A 1 245 ? 10.447 7.227 25.227 1.00 96.94 245 LYS A N 1
ATOM 1904 C CA . LYS A 1 245 ? 10.668 7.366 26.679 1.00 96.94 245 LYS A CA 1
ATOM 1905 C C . LYS A 1 245 ? 9.553 8.163 27.370 1.00 96.94 245 LYS A C 1
ATOM 1907 O O . LYS A 1 245 ? 9.147 7.835 28.485 1.00 96.94 245 LYS A O 1
ATOM 1912 N N . LYS A 1 246 ? 9.049 9.227 26.724 1.00 96.94 246 LYS A N 1
ATOM 1913 C CA . LYS A 1 246 ? 7.935 10.027 27.263 1.00 96.94 246 LYS A CA 1
ATOM 1914 C C . LYS A 1 246 ? 6.637 9.222 27.211 1.00 96.94 246 LYS A C 1
ATOM 1916 O O . LYS A 1 246 ? 5.927 9.205 28.215 1.00 96.94 246 LYS A O 1
ATOM 1921 N N . ALA A 1 247 ? 6.371 8.546 26.092 1.00 97.19 247 ALA A N 1
ATOM 1922 C CA . ALA A 1 247 ? 5.196 7.699 25.912 1.00 97.19 247 ALA A CA 1
ATOM 1923 C C . ALA A 1 247 ? 5.148 6.582 26.970 1.00 97.19 247 ALA A C 1
ATOM 1925 O O . ALA A 1 247 ? 4.163 6.469 27.693 1.00 97.19 247 ALA A O 1
ATOM 1926 N N . GLU A 1 248 ? 6.244 5.838 27.149 1.00 98.00 248 GLU A N 1
ATOM 1927 C CA . GLU A 1 248 ? 6.363 4.774 28.153 1.00 98.00 248 GLU A CA 1
ATOM 1928 C C . GLU A 1 248 ? 6.140 5.304 29.577 1.00 98.00 248 GLU A C 1
ATOM 1930 O O . GLU A 1 248 ? 5.354 4.746 30.349 1.00 98.00 248 GLU A O 1
ATOM 1935 N N . ARG A 1 249 ? 6.809 6.407 29.943 1.00 98.06 249 ARG A N 1
ATOM 1936 C CA . ARG A 1 249 ? 6.677 7.011 31.278 1.00 98.06 249 ARG A CA 1
ATOM 1937 C C . ARG A 1 249 ? 5.230 7.385 31.589 1.00 98.06 249 ARG A C 1
ATOM 1939 O O . ARG A 1 249 ? 4.801 7.250 32.732 1.00 98.06 249 ARG A O 1
ATOM 1946 N N . ILE A 1 250 ? 4.497 7.879 30.595 1.00 97.62 250 ILE A N 1
ATOM 1947 C CA . ILE A 1 250 ? 3.085 8.239 30.737 1.00 97.62 250 ILE A CA 1
ATOM 1948 C C . ILE A 1 250 ? 2.222 6.983 30.808 1.00 97.62 250 ILE A C 1
ATOM 1950 O O . ILE A 1 250 ? 1.422 6.865 31.732 1.00 97.62 250 ILE A O 1
ATOM 1954 N N . ALA A 1 251 ? 2.444 6.015 29.917 1.00 97.75 251 ALA A N 1
ATOM 1955 C CA . ALA A 1 251 ? 1.732 4.742 29.907 1.00 97.75 251 ALA A CA 1
ATOM 1956 C C . ALA A 1 251 ? 1.814 4.030 31.269 1.00 97.75 251 ALA A C 1
ATOM 1958 O O . ALA A 1 251 ? 0.801 3.565 31.788 1.00 97.75 251 ALA A O 1
ATOM 1959 N N . ARG A 1 252 ? 2.989 4.027 31.918 1.00 97.44 252 ARG A N 1
ATOM 1960 C CA . ARG A 1 252 ? 3.179 3.465 33.271 1.00 97.44 252 ARG A CA 1
ATOM 1961 C C . ARG A 1 252 ? 2.346 4.166 34.351 1.00 97.44 252 ARG A C 1
ATOM 1963 O O . ARG A 1 252 ? 1.972 3.523 35.330 1.00 97.44 252 ARG A O 1
ATOM 1970 N N . LYS A 1 253 ? 2.055 5.459 34.188 1.00 96.62 253 LYS A N 1
ATOM 1971 C CA . LYS A 1 253 ? 1.264 6.264 35.134 1.00 96.62 253 LYS A CA 1
ATOM 1972 C C . LYS A 1 253 ? -0.243 6.151 34.912 1.00 96.62 253 LYS A C 1
ATOM 1974 O O . LYS A 1 253 ? -0.999 6.565 35.787 1.00 96.62 253 LYS A O 1
ATOM 1979 N N . LEU A 1 254 ? -0.687 5.584 33.789 1.00 96.12 254 LEU A N 1
ATOM 1980 C CA . LEU A 1 254 ? -2.111 5.397 33.534 1.00 96.12 254 LEU A CA 1
ATOM 1981 C C . LEU A 1 254 ? -2.749 4.427 34.550 1.00 96.12 254 LEU A C 1
ATOM 1983 O O . LEU A 1 254 ? -2.069 3.513 35.054 1.00 96.12 254 LEU A O 1
ATOM 1987 N N . PRO A 1 255 ? -4.056 4.595 34.843 1.00 95.50 255 PRO A N 1
ATOM 1988 C CA . PRO A 1 255 ? -4.831 3.646 35.636 1.00 95.50 255 PRO A CA 1
ATOM 1989 C C . PRO A 1 255 ? -4.752 2.230 35.063 1.00 95.50 255 PRO A C 1
ATOM 1991 O O . PRO A 1 255 ? -4.624 2.047 33.856 1.00 95.50 255 PRO A O 1
ATOM 1994 N N . ARG A 1 256 ? -4.895 1.204 35.915 1.00 93.50 256 ARG A N 1
ATOM 1995 C CA . ARG A 1 256 ? -4.753 -0.210 35.509 1.00 93.50 256 ARG A CA 1
ATOM 1996 C C . ARG A 1 256 ? -5.631 -0.596 34.311 1.00 93.50 256 ARG A C 1
ATOM 1998 O O . ARG A 1 256 ? -5.197 -1.407 33.504 1.00 93.50 256 ARG A O 1
ATOM 2005 N N . LYS A 1 257 ? -6.831 -0.017 34.194 1.00 92.94 257 LYS A N 1
ATOM 2006 C CA . LYS A 1 257 ? -7.769 -0.278 33.088 1.00 92.94 257 LYS A CA 1
ATOM 2007 C C . LYS A 1 257 ? -7.282 0.261 31.729 1.00 92.94 257 LYS A C 1
ATOM 2009 O O . LYS A 1 257 ? -7.592 -0.336 30.708 1.00 92.94 257 LYS A O 1
ATOM 2014 N N . ASP A 1 258 ? -6.498 1.341 31.735 1.00 93.31 258 ASP A N 1
ATOM 2015 C CA . ASP A 1 258 ? -6.030 2.054 30.535 1.00 93.31 258 ASP A CA 1
ATOM 2016 C C . ASP A 1 258 ? -4.529 1.832 30.281 1.00 93.31 258 ASP A C 1
ATOM 2018 O O . ASP A 1 258 ? -3.968 2.322 29.306 1.00 93.31 258 ASP A O 1
ATOM 2022 N N . ARG A 1 259 ? -3.846 1.096 31.162 1.00 95.75 259 ARG A N 1
ATOM 2023 C CA . ARG A 1 259 ? -2.415 0.818 31.054 1.00 95.75 259 ARG A CA 1
ATOM 2024 C C . ARG A 1 259 ? -2.155 -0.299 30.031 1.00 95.75 259 ARG A C 1
ATOM 2026 O O . ARG A 1 259 ? -2.703 -1.392 30.193 1.00 95.75 259 ARG A O 1
ATOM 2033 N N . PRO A 1 260 ? -1.284 -0.088 29.028 1.00 95.06 260 PRO A N 1
ATOM 2034 C CA . PRO A 1 260 ? -0.851 -1.154 28.129 1.00 95.06 260 PRO A CA 1
ATOM 2035 C C . PRO A 1 260 ? -0.111 -2.275 28.860 1.00 95.06 260 PRO A C 1
ATOM 2037 O O . PRO A 1 260 ? 0.637 -2.021 29.802 1.00 95.06 260 PRO A O 1
ATOM 2040 N N . GLN A 1 261 ? -0.258 -3.517 28.389 1.00 93.50 261 GLN A N 1
ATOM 2041 C CA . GLN A 1 261 ? 0.514 -4.645 28.927 1.00 93.50 261 GLN A CA 1
ATOM 2042 C C . GLN A 1 261 ? 2.007 -4.521 28.583 1.00 93.50 261 GLN A C 1
ATOM 2044 O O . GLN A 1 261 ? 2.862 -4.731 29.438 1.00 93.50 261 GLN A O 1
ATOM 2049 N N . ARG A 1 262 ? 2.318 -4.136 27.339 1.00 95.19 262 ARG A N 1
ATOM 2050 C CA . ARG A 1 262 ? 3.681 -3.881 26.850 1.00 95.19 262 ARG A CA 1
ATOM 2051 C C . ARG A 1 262 ? 3.944 -2.373 26.824 1.00 95.19 262 ARG A C 1
ATOM 2053 O O . ARG A 1 262 ? 3.872 -1.738 25.777 1.00 95.19 262 ARG A O 1
ATOM 2060 N N . VAL A 1 263 ? 4.193 -1.782 27.995 1.00 95.81 263 VAL A N 1
ATOM 2061 C CA . VAL A 1 263 ? 4.358 -0.319 28.174 1.00 95.81 263 VAL A CA 1
ATOM 2062 C C . VAL A 1 263 ? 5.513 0.296 27.379 1.00 95.81 263 VAL A C 1
ATOM 2064 O O . VAL A 1 263 ? 5.532 1.502 27.181 1.00 95.81 263 VAL A O 1
ATOM 2067 N N . GLN A 1 264 ? 6.474 -0.510 26.945 1.00 95.56 264 GLN A N 1
ATOM 2068 C CA . GLN A 1 264 ? 7.639 -0.105 26.164 1.00 95.56 264 GLN A CA 1
ATOM 2069 C C . GLN A 1 264 ? 7.396 -0.135 24.648 1.00 95.56 264 GLN A C 1
ATOM 2071 O O . GLN A 1 264 ? 8.227 0.358 23.893 1.00 95.56 264 GLN A O 1
ATOM 2076 N N . ASP A 1 265 ? 6.285 -0.728 24.197 1.00 96.12 265 ASP A N 1
ATOM 2077 C CA . ASP A 1 265 ? 6.020 -0.963 22.778 1.00 96.12 265 ASP A CA 1
ATOM 2078 C C . ASP A 1 265 ? 4.679 -0.351 22.332 1.00 96.12 265 ASP A C 1
ATOM 2080 O O . ASP A 1 265 ? 3.647 -1.029 22.400 1.00 96.12 265 ASP A O 1
ATOM 2084 N N . PRO A 1 266 ? 4.680 0.906 21.841 1.00 96.12 266 PRO A N 1
ATOM 2085 C CA . PRO A 1 266 ? 3.485 1.579 21.332 1.00 96.12 266 PRO A CA 1
ATOM 2086 C C . PRO A 1 266 ? 2.753 0.843 20.209 1.00 96.12 266 PRO A C 1
ATOM 2088 O O . PRO A 1 266 ? 1.560 1.063 20.021 1.00 96.12 266 PRO A O 1
ATOM 2091 N N . ARG A 1 267 ? 3.432 -0.055 19.483 1.00 95.50 267 ARG A N 1
ATOM 2092 C CA . ARG A 1 267 ? 2.844 -0.815 18.367 1.00 95.50 267 ARG A CA 1
ATOM 2093 C C . ARG A 1 267 ? 1.803 -1.829 18.841 1.00 95.50 267 ARG A C 1
ATOM 2095 O O . ARG A 1 267 ? 0.958 -2.251 18.065 1.00 95.50 267 ARG A O 1
ATOM 2102 N N . ALA A 1 268 ? 1.875 -2.235 20.108 1.00 95.38 268 ALA A N 1
ATOM 2103 C CA . ALA A 1 268 ? 0.964 -3.205 20.709 1.00 95.38 268 ALA A CA 1
ATOM 2104 C C . ALA A 1 268 ? -0.187 -2.547 21.492 1.00 95.38 268 ALA A C 1
ATOM 2106 O O . ALA A 1 268 ? -0.955 -3.244 22.158 1.00 95.38 268 ALA A O 1
ATOM 2107 N N . TRP A 1 269 ? -0.271 -1.215 21.500 1.00 97.50 269 TRP A N 1
ATOM 2108 C CA . TRP A 1 269 ? -1.290 -0.499 22.260 1.00 97.50 269 TRP A CA 1
ATOM 2109 C C . TRP A 1 269 ? -2.586 -0.424 21.464 1.00 97.50 269 TRP A C 1
ATOM 2111 O O . TRP A 1 269 ? -2.586 -0.235 20.255 1.00 97.50 269 TRP A O 1
ATOM 2121 N N . THR A 1 270 ? -3.712 -0.544 22.159 1.00 96.81 270 THR A N 1
ATOM 2122 C CA . THR A 1 270 ? -5.028 -0.348 21.540 1.00 96.81 270 THR A CA 1
ATOM 2123 C C . THR A 1 270 ? -5.263 1.129 21.225 1.00 96.81 270 THR A C 1
ATOM 2125 O O . THR A 1 270 ? -4.749 2.003 21.930 1.00 96.81 270 THR A O 1
ATOM 2128 N N . PHE A 1 271 ? -6.145 1.420 20.264 1.00 96.81 271 PHE A N 1
ATOM 2129 C CA . PHE A 1 271 ? -6.541 2.795 19.950 1.00 96.81 271 PHE A CA 1
ATOM 2130 C C . PHE A 1 271 ? -6.940 3.613 21.196 1.00 96.81 271 PHE A C 1
ATOM 2132 O O . PHE A 1 271 ? -6.508 4.746 21.372 1.00 96.81 271 PHE A O 1
ATOM 2139 N N . SER A 1 272 ? -7.700 3.027 22.130 1.00 96.62 272 SER A N 1
ATOM 2140 C CA . SER A 1 272 ? -8.088 3.724 23.368 1.00 96.62 272 SER A CA 1
ATOM 2141 C C . SER A 1 272 ? -6.886 4.095 24.243 1.00 96.62 272 SER A C 1
ATOM 2143 O O . SER A 1 272 ? -6.862 5.174 24.825 1.00 96.62 272 SER A O 1
ATOM 2145 N N . GLN A 1 273 ? -5.888 3.214 24.338 1.00 97.75 273 GLN A N 1
ATOM 2146 C CA . GLN A 1 273 ? -4.680 3.454 25.133 1.00 97.75 273 GLN A CA 1
ATOM 2147 C C . GLN A 1 273 ? -3.801 4.532 24.497 1.00 97.75 273 GLN A C 1
ATOM 2149 O O . GLN A 1 273 ? -3.278 5.387 25.208 1.00 97.75 273 GLN A O 1
ATOM 2154 N N . LEU A 1 274 ? -3.682 4.528 23.166 1.00 97.56 274 LEU A N 1
ATOM 2155 C CA . LEU A 1 274 ? -2.979 5.569 22.415 1.00 97.56 274 LEU A CA 1
ATOM 2156 C C . LEU A 1 274 ? -3.595 6.950 22.667 1.00 97.56 274 LEU A C 1
ATOM 2158 O O . LEU A 1 274 ? -2.864 7.896 22.950 1.00 97.56 274 LEU A O 1
ATOM 2162 N N . ILE A 1 275 ? -4.930 7.056 22.647 1.00 96.56 275 ILE A N 1
ATOM 2163 C CA . ILE A 1 275 ? -5.635 8.311 22.951 1.00 96.56 275 ILE A CA 1
ATOM 2164 C C . ILE A 1 275 ? -5.291 8.793 24.362 1.00 96.56 275 ILE A C 1
ATOM 2166 O O . ILE A 1 275 ? -4.897 9.946 24.529 1.00 96.56 275 ILE A O 1
ATOM 2170 N N . GLU A 1 276 ? -5.381 7.923 25.374 1.00 96.62 276 GLU A N 1
ATOM 2171 C CA . GLU A 1 276 ? -5.099 8.318 26.761 1.00 96.62 276 GLU A CA 1
ATOM 2172 C C . GLU A 1 276 ? -3.640 8.725 26.979 1.00 96.62 276 GLU A C 1
ATOM 2174 O O . GLU A 1 276 ? -3.380 9.739 27.631 1.00 96.62 276 GLU A O 1
ATOM 2179 N N . VAL A 1 277 ? -2.679 7.992 26.406 1.00 96.62 277 VAL A N 1
ATOM 2180 C CA . VAL A 1 277 ? -1.263 8.372 26.492 1.00 96.62 277 VAL A CA 1
ATOM 2181 C C . VAL A 1 277 ? -1.037 9.729 25.829 1.00 96.62 277 VAL A C 1
ATOM 2183 O O . VAL A 1 277 ? -0.442 10.609 26.451 1.00 96.62 277 VAL A O 1
ATOM 2186 N N . CYS A 1 278 ? -1.537 9.937 24.609 1.00 95.38 278 CYS A N 1
ATOM 2187 C CA . CYS A 1 278 ? -1.350 11.190 23.879 1.00 95.38 278 CYS A CA 1
ATOM 2188 C C . CYS A 1 278 ? -2.055 12.378 24.551 1.00 95.38 278 CYS A C 1
ATOM 2190 O O . CYS A 1 278 ? -1.502 13.480 24.577 1.00 95.38 278 CYS A O 1
ATOM 2192 N N . ARG A 1 279 ? -3.225 12.160 25.157 1.00 94.19 279 ARG A N 1
ATOM 2193 C CA . ARG A 1 279 ? -3.952 13.169 25.939 1.00 94.19 279 ARG A CA 1
ATOM 2194 C C . ARG A 1 279 ? -3.165 13.581 27.181 1.00 94.19 279 ARG A C 1
ATOM 2196 O O . ARG A 1 279 ? -2.868 14.758 27.354 1.00 94.19 279 ARG A O 1
ATOM 2203 N N . VAL A 1 280 ? -2.741 12.621 28.009 1.00 94.12 280 VAL A N 1
ATOM 2204 C CA . VAL A 1 280 ? -1.955 12.899 29.230 1.00 94.12 280 VAL A CA 1
ATOM 2205 C C . VAL A 1 280 ? -0.568 13.466 28.898 1.00 94.12 280 VAL A C 1
ATOM 2207 O O . VAL A 1 280 ? 0.003 14.226 29.677 1.00 94.12 280 VAL A O 1
ATOM 2210 N N . ALA A 1 281 ? -0.021 13.147 27.723 1.00 93.50 281 ALA A N 1
ATOM 2211 C CA . ALA A 1 281 ? 1.227 13.722 27.230 1.00 93.50 281 ALA A CA 1
ATOM 2212 C C . ALA A 1 281 ? 1.131 15.187 26.799 1.00 93.50 281 ALA A C 1
ATOM 2214 O O . ALA A 1 281 ? 2.187 15.792 26.561 1.00 93.50 281 ALA A O 1
ATOM 2215 N N . GLY A 1 282 ? -0.085 15.727 26.674 1.00 92.06 282 GLY A N 1
ATOM 2216 C CA . GLY A 1 282 ? -0.348 17.033 26.076 1.00 92.06 282 GLY A CA 1
ATOM 2217 C C . GLY A 1 282 ? -0.123 17.057 24.562 1.00 92.06 282 GLY A C 1
ATOM 2218 O O . GLY A 1 282 ? 0.085 18.124 24.001 1.00 92.06 282 GLY A O 1
ATOM 2219 N N . TRP A 1 283 ? -0.101 15.896 23.897 1.00 92.75 283 TRP A N 1
ATOM 2220 C CA . TRP A 1 283 ? 0.033 15.808 22.437 1.00 92.75 283 TRP A CA 1
ATOM 2221 C C . TRP A 1 283 ? -1.308 15.961 21.720 1.00 92.75 283 TRP A C 1
ATOM 2223 O O . TRP A 1 283 ? -1.340 16.406 20.581 1.00 92.75 283 TRP A O 1
ATOM 2233 N N . LEU A 1 284 ? -2.406 15.636 22.401 1.00 91.94 284 LEU A N 1
ATOM 2234 C CA . LEU A 1 284 ? -3.764 16.000 21.997 1.00 91.94 284 LEU A CA 1
ATOM 2235 C C . LEU A 1 284 ? -4.220 17.189 22.843 1.00 91.94 284 LEU A C 1
ATOM 2237 O O . LEU A 1 284 ? -5.076 17.047 23.713 1.00 91.94 284 LEU A O 1
ATOM 2241 N N . ALA A 1 285 ? -3.567 18.335 22.646 1.00 83.50 285 ALA A N 1
ATOM 2242 C CA . ALA A 1 285 ? -3.900 19.553 23.371 1.00 83.50 285 ALA A CA 1
ATOM 2243 C C . ALA A 1 285 ? -5.305 20.043 22.999 1.00 83.50 285 ALA A C 1
ATOM 2245 O O . ALA A 1 285 ? -5.764 19.865 21.865 1.00 83.50 285 ALA A O 1
ATOM 2246 N N . SER A 1 286 ? -5.976 20.668 23.964 1.00 86.00 286 SER A N 1
ATOM 2247 C CA . SER A 1 286 ? -7.225 21.366 23.696 1.00 86.00 286 SER A CA 1
ATOM 2248 C C . SER A 1 286 ? -6.982 22.574 22.794 1.00 86.00 286 SER A C 1
ATOM 2250 O O . SER A 1 286 ? -5.918 23.191 22.857 1.00 86.00 286 SER A O 1
ATOM 2252 N N . ILE A 1 287 ? -7.961 22.903 21.957 1.00 84.88 287 ILE A N 1
ATOM 2253 C CA . ILE A 1 287 ? -7.871 24.027 21.021 1.00 84.88 287 ILE A CA 1
ATOM 2254 C C . ILE A 1 287 ? -8.815 25.121 21.495 1.00 84.88 287 ILE A C 1
ATOM 2256 O O . ILE A 1 287 ? -10.028 24.913 21.556 1.00 84.88 287 ILE A O 1
ATOM 2260 N N . ASP A 1 288 ? -8.255 26.284 21.809 1.00 85.56 288 ASP A N 1
ATOM 2261 C CA . ASP A 1 288 ? -9.035 27.468 22.139 1.00 85.56 288 ASP A CA 1
ATOM 2262 C C . ASP A 1 288 ? -9.594 28.082 20.854 1.00 85.56 288 ASP A C 1
ATOM 2264 O O . ASP A 1 288 ? -8.854 28.547 19.985 1.00 85.56 288 ASP A O 1
ATOM 2268 N N . VAL A 1 289 ? -10.920 28.084 20.730 1.00 85.81 289 VAL A N 1
ATOM 2269 C CA . VAL A 1 289 ? -11.638 28.861 19.716 1.00 85.81 289 VAL A CA 1
ATOM 2270 C C . VAL A 1 289 ? -12.395 29.996 20.413 1.00 85.81 289 VAL A C 1
ATOM 2272 O O . VAL A 1 289 ? -12.698 29.878 21.599 1.00 85.81 289 VAL A O 1
ATOM 2275 N N . PRO A 1 290 ? -12.758 31.099 19.727 1.00 88.56 290 PRO A N 1
ATOM 2276 C CA . PRO A 1 290 ? -13.259 32.316 20.384 1.00 88.56 290 PRO A CA 1
ATOM 2277 C C . PRO A 1 290 ? -14.462 32.153 21.330 1.00 88.56 290 PRO A C 1
ATOM 2279 O O . PRO A 1 290 ? -14.767 33.067 22.088 1.00 88.56 290 PRO A O 1
ATOM 2282 N N . ARG A 1 291 ? -15.186 31.029 21.265 1.00 89.38 291 ARG A N 1
ATOM 2283 C CA . ARG A 1 291 ? -16.415 30.785 22.035 1.00 89.38 291 ARG A CA 1
ATOM 2284 C C . ARG A 1 291 ? -16.353 29.582 22.975 1.00 89.38 291 ARG A C 1
ATOM 2286 O O . ARG A 1 291 ? -17.249 29.446 23.801 1.00 89.38 291 ARG A O 1
ATOM 2293 N N . PHE A 1 292 ? -15.374 28.691 22.833 1.00 87.44 292 PHE A N 1
ATOM 2294 C CA . PHE A 1 292 ? -15.268 27.472 23.638 1.00 87.44 292 PHE A CA 1
ATOM 2295 C C . PHE A 1 292 ? -13.896 26.815 23.475 1.00 87.44 292 PHE A C 1
ATOM 2297 O O . PHE A 1 292 ? -13.128 27.145 22.577 1.00 87.44 292 PHE A O 1
ATOM 2304 N N . VAL A 1 293 ? -13.612 25.849 24.341 1.00 86.94 293 VAL A N 1
ATOM 2305 C CA . VAL A 1 293 ? -12.404 25.027 24.283 1.00 86.94 293 VAL A CA 1
ATOM 2306 C C . VAL A 1 293 ? -12.765 23.667 23.696 1.00 86.94 293 VAL A C 1
ATOM 2308 O O . VAL A 1 293 ? -13.684 23.001 24.177 1.00 86.94 293 VAL A O 1
ATOM 2311 N N . VAL A 1 294 ? -12.055 23.248 22.653 1.00 86.62 294 VAL A N 1
ATOM 2312 C CA . VAL A 1 294 ? -12.250 21.949 22.002 1.00 86.62 294 VAL A CA 1
ATOM 2313 C C . VAL A 1 294 ? -11.363 20.903 22.669 1.00 86.62 294 VAL A C 1
ATOM 2315 O O . VAL A 1 294 ? -10.142 21.014 22.618 1.00 86.62 294 VAL A O 1
ATOM 2318 N N . ASP A 1 295 ? -11.962 19.860 23.249 1.00 89.62 295 ASP A N 1
ATOM 2319 C CA . ASP A 1 295 ? -11.230 18.686 23.746 1.00 89.62 295 ASP A CA 1
ATOM 2320 C C . ASP A 1 295 ? -10.889 17.729 22.593 1.00 89.62 295 ASP A C 1
ATOM 2322 O O . ASP A 1 295 ? -11.684 16.865 22.208 1.00 89.62 295 ASP A O 1
ATOM 2326 N N . SER A 1 296 ? -9.675 17.868 22.058 1.00 89.12 296 SER A N 1
ATOM 2327 C CA . SER A 1 296 ? -9.141 17.000 21.004 1.00 89.12 296 SER A CA 1
ATOM 2328 C C . SER A 1 296 ? -9.151 15.520 21.406 1.00 89.12 296 SER A C 1
ATOM 2330 O O . SER A 1 296 ? -9.454 14.663 20.580 1.00 89.12 296 SER A O 1
ATOM 2332 N N . GLY A 1 297 ? -8.879 15.188 22.674 1.00 90.25 297 GLY A N 1
ATOM 2333 C CA . GLY A 1 297 ? -8.911 13.802 23.154 1.00 90.25 297 GLY A CA 1
ATOM 2334 C C . GLY A 1 297 ? -10.320 13.206 23.112 1.00 90.25 297 GLY A C 1
ATOM 2335 O O . GLY A 1 297 ? -10.515 12.086 22.628 1.00 90.25 297 GLY A O 1
ATOM 2336 N N . GLY A 1 298 ? -11.314 13.975 23.557 1.00 92.00 298 GLY A N 1
ATOM 2337 C CA . GLY A 1 298 ? -12.730 13.616 23.470 1.00 92.00 298 GLY A CA 1
ATOM 2338 C C . GLY A 1 298 ? -13.211 13.429 22.028 1.00 92.00 298 GLY A C 1
ATOM 2339 O O . GLY A 1 298 ? -13.914 12.458 21.730 1.00 92.00 298 GLY A O 1
ATOM 2340 N N . LEU A 1 299 ? -12.777 14.297 21.110 1.00 94.06 299 LEU A N 1
ATOM 2341 C CA . LEU A 1 299 ? -13.080 14.175 19.681 1.00 94.06 299 LEU A CA 1
ATOM 2342 C C . LEU A 1 299 ? -12.513 12.889 19.067 1.00 94.06 299 LEU A C 1
ATOM 2344 O O . LEU A 1 299 ? -13.225 12.189 18.342 1.00 94.06 299 LEU A O 1
ATOM 2348 N N . VAL A 1 300 ? -11.275 12.518 19.401 1.00 96.00 300 VAL A N 1
ATOM 2349 C CA . VAL A 1 300 ? -10.687 11.263 18.911 1.00 96.00 300 VAL A CA 1
ATOM 2350 C C . VAL A 1 300 ? -11.408 10.041 19.484 1.00 96.00 300 VAL A C 1
ATOM 2352 O O . VAL A 1 300 ? -11.649 9.074 18.758 1.00 96.00 300 VAL A O 1
ATOM 2355 N N . HIS A 1 301 ? -11.842 10.074 20.750 1.00 95.75 301 HIS A N 1
ATOM 2356 C CA . HIS A 1 301 ? -12.697 9.011 21.298 1.00 95.75 301 HIS A CA 1
ATOM 2357 C C . HIS A 1 301 ? -14.024 8.888 20.549 1.00 95.75 301 HIS A C 1
ATOM 2359 O O . HIS A 1 301 ? -14.468 7.767 20.288 1.00 95.75 301 HIS A O 1
ATOM 2365 N N . ARG A 1 302 ? -14.643 10.009 20.162 1.00 94.25 302 ARG A N 1
ATOM 2366 C CA . ARG A 1 302 ? -15.864 10.001 19.346 1.00 94.25 302 ARG A CA 1
ATOM 2367 C C . ARG A 1 302 ? -15.612 9.371 17.976 1.00 94.25 302 ARG A C 1
ATOM 2369 O O . ARG A 1 302 ? -16.387 8.501 17.576 1.00 94.25 302 ARG A O 1
ATOM 2376 N N . LEU A 1 303 ? -14.518 9.730 17.300 1.00 96.38 303 LEU A N 1
ATOM 2377 C CA . LEU A 1 303 ? -14.128 9.108 16.031 1.00 96.38 303 LEU A CA 1
ATOM 2378 C C . LEU A 1 303 ? -13.872 7.601 16.189 1.00 96.38 303 LEU A C 1
ATOM 2380 O O . LEU A 1 303 ? -14.349 6.811 15.381 1.00 96.38 303 LEU A O 1
ATOM 2384 N N . ARG A 1 304 ? -13.203 7.170 17.265 1.00 96.31 304 ARG A N 1
ATOM 2385 C CA . ARG A 1 304 ? -13.004 5.744 17.577 1.00 96.31 304 ARG A CA 1
ATOM 2386 C C . ARG A 1 304 ? -14.330 4.994 17.714 1.00 96.31 304 ARG A C 1
ATOM 2388 O O . ARG A 1 304 ? -14.465 3.887 17.195 1.00 96.31 304 ARG A O 1
ATOM 2395 N N . VAL A 1 305 ? -15.304 5.564 18.424 1.00 94.38 305 VAL A N 1
ATOM 2396 C CA . VAL A 1 305 ? -16.643 4.965 18.555 1.00 94.38 305 VAL A CA 1
ATOM 2397 C C . VAL A 1 305 ? -17.324 4.883 17.192 1.00 94.38 305 VAL A C 1
ATOM 2399 O O . VAL A 1 305 ? -17.858 3.832 16.846 1.00 94.38 305 VAL A O 1
ATOM 2402 N N . LEU A 1 306 ? -17.244 5.954 16.401 1.00 93.56 306 LEU A N 1
ATOM 2403 C CA . LEU A 1 306 ? -17.841 6.011 15.075 1.00 93.56 306 LEU A CA 1
ATOM 2404 C C . LEU A 1 306 ? -17.212 4.990 14.107 1.00 93.56 306 LEU A C 1
ATOM 2406 O O . LEU A 1 306 ? -17.952 4.268 13.447 1.00 93.56 306 LEU A O 1
ATOM 2410 N N . ARG A 1 307 ? -15.881 4.839 14.094 1.00 94.50 307 ARG A N 1
ATOM 2411 C CA . ARG A 1 307 ? -15.167 3.776 13.359 1.00 94.50 307 ARG A CA 1
ATOM 2412 C C . ARG A 1 307 ? -15.682 2.390 13.744 1.00 94.50 307 ARG A C 1
ATOM 2414 O O . ARG A 1 307 ? -15.921 1.553 12.881 1.00 94.50 307 ARG A O 1
ATOM 2421 N N . ASN A 1 308 ? -15.886 2.142 15.038 1.00 93.06 308 ASN A N 1
ATOM 2422 C CA . ASN A 1 308 ? -16.324 0.835 15.538 1.00 93.06 308 ASN A CA 1
ATOM 2423 C C . ASN A 1 308 ? -17.761 0.467 15.138 1.00 93.06 308 ASN A C 1
ATOM 2425 O O . ASN A 1 308 ? -18.150 -0.695 15.276 1.00 93.06 308 ASN A O 1
ATOM 2429 N N . HIS A 1 309 ? -18.546 1.411 14.615 1.00 92.44 309 HIS A N 1
ATOM 2430 C CA . HIS A 1 309 ? -19.847 1.119 14.018 1.00 92.44 309 HIS A CA 1
ATOM 2431 C C . HIS A 1 309 ? -19.755 0.365 12.683 1.00 92.44 309 HIS A C 1
ATOM 2433 O O . HIS A 1 309 ? -20.778 -0.093 12.182 1.00 92.44 309 HIS A O 1
ATOM 2439 N N . ILE A 1 310 ? -18.550 0.138 12.145 1.00 90.12 310 ILE A N 1
ATOM 2440 C CA . ILE A 1 310 ? -18.351 -0.829 11.058 1.00 90.12 310 ILE A CA 1
ATOM 2441 C C . ILE A 1 310 ? -18.701 -2.265 11.486 1.00 90.12 310 ILE A C 1
ATOM 2443 O O . ILE A 1 310 ? -19.048 -3.098 10.652 1.00 90.12 310 ILE A O 1
ATOM 2447 N N . HIS A 1 311 ? -18.654 -2.568 12.790 1.00 90.75 311 HIS A N 1
ATOM 2448 C CA . HIS A 1 311 ? -19.059 -3.867 13.319 1.00 90.75 311 HIS A CA 1
ATOM 2449 C C . HIS A 1 311 ? -20.589 -3.940 13.465 1.00 90.75 311 HIS A C 1
ATOM 2451 O O . HIS A 1 311 ? -21.146 -3.237 14.318 1.00 90.75 311 HIS A O 1
ATOM 2457 N N . PRO A 1 312 ? -21.290 -4.836 12.736 1.00 90.56 312 PRO A N 1
ATOM 2458 C CA . PRO A 1 312 ? -22.755 -4.840 12.698 1.00 90.56 312 PRO A CA 1
ATOM 2459 C C . PRO A 1 312 ? -23.413 -4.987 14.072 1.00 90.56 312 PRO A C 1
ATOM 2461 O O . PRO A 1 312 ? -24.358 -4.270 14.388 1.00 90.56 312 PRO A O 1
ATOM 2464 N N . SER A 1 313 ? -22.884 -5.864 14.932 1.00 91.81 313 SER A N 1
ATOM 2465 C CA . SER A 1 313 ? -23.416 -6.067 16.287 1.00 91.81 313 SER A CA 1
ATOM 2466 C C . SER A 1 313 ? -23.265 -4.829 17.173 1.00 91.81 313 SER A C 1
ATOM 2468 O O . SER A 1 313 ? -24.120 -4.568 18.018 1.00 91.81 313 SER A O 1
ATOM 2470 N N . LYS A 1 314 ? -22.185 -4.059 16.988 1.00 91.25 314 LYS A N 1
ATOM 2471 C CA . LYS A 1 314 ? -21.944 -2.819 17.733 1.00 91.25 314 LYS A CA 1
ATOM 2472 C C . LYS A 1 314 ? -22.895 -1.724 17.260 1.00 91.25 314 LYS A C 1
ATOM 2474 O O . LYS A 1 314 ? -23.547 -1.099 18.089 1.00 91.25 314 LYS A O 1
ATOM 2479 N N . MET A 1 315 ? -23.039 -1.571 15.944 1.00 92.06 315 MET A N 1
ATOM 2480 C CA . MET A 1 315 ? -23.978 -0.627 15.335 1.00 92.06 315 MET A CA 1
ATOM 2481 C C . MET A 1 315 ? -25.428 -0.916 15.733 1.00 92.06 315 MET A C 1
ATOM 2483 O O . MET A 1 315 ? -26.135 -0.018 16.175 1.00 92.06 315 MET A O 1
ATOM 2487 N N . ALA A 1 316 ? -25.857 -2.179 15.660 1.00 93.12 316 ALA A N 1
ATOM 2488 C CA . ALA A 1 316 ? -27.209 -2.583 16.040 1.00 93.12 316 ALA A CA 1
ATOM 2489 C C . ALA A 1 316 ? -27.524 -2.307 17.520 1.00 93.12 316 ALA A C 1
ATOM 2491 O O . ALA A 1 316 ? -28.671 -2.031 17.856 1.00 93.12 316 ALA A O 1
ATOM 2492 N N . LYS A 1 317 ? -26.519 -2.380 18.402 1.00 94.44 317 LYS A N 1
ATOM 2493 C CA . LYS A 1 317 ? -26.675 -2.092 19.832 1.00 94.44 317 LYS A CA 1
ATOM 2494 C C . LYS A 1 317 ? -26.713 -0.592 20.125 1.00 94.44 317 LYS A C 1
ATOM 2496 O O . LYS A 1 317 ? -27.549 -0.155 20.909 1.00 94.44 317 LYS A O 1
ATOM 2501 N N . ASP A 1 318 ? -25.790 0.168 19.544 1.00 92.94 318 ASP A N 1
ATOM 2502 C CA . ASP A 1 318 ? -25.553 1.560 19.933 1.00 92.94 318 ASP A CA 1
ATOM 2503 C C . ASP A 1 318 ? -26.384 2.558 19.103 1.00 92.94 318 ASP A C 1
ATOM 2505 O O . ASP A 1 318 ? -26.834 3.572 19.632 1.00 92.94 318 ASP A O 1
ATOM 2509 N N . ARG A 1 319 ? -26.589 2.289 17.804 1.00 92.06 319 ARG A N 1
ATOM 2510 C CA . ARG A 1 319 ? -27.327 3.152 16.860 1.00 92.06 319 ARG A CA 1
ATOM 2511 C C . ARG A 1 319 ? -28.177 2.308 15.886 1.00 92.06 319 ARG A C 1
ATOM 2513 O O . ARG A 1 319 ? -27.922 2.322 14.678 1.00 92.06 319 ARG A O 1
ATOM 2520 N N . PRO A 1 320 ? -29.184 1.553 16.373 1.00 91.56 320 PRO A N 1
ATOM 2521 C CA . PRO A 1 320 ? -30.017 0.719 15.509 1.00 91.56 320 PRO A CA 1
ATOM 2522 C C . PRO A 1 320 ? -30.713 1.560 14.433 1.00 91.56 320 PRO A C 1
ATOM 2524 O O . PRO A 1 320 ? -31.230 2.636 14.721 1.00 91.56 320 PRO A O 1
ATOM 2527 N N . TRP A 1 321 ? -30.741 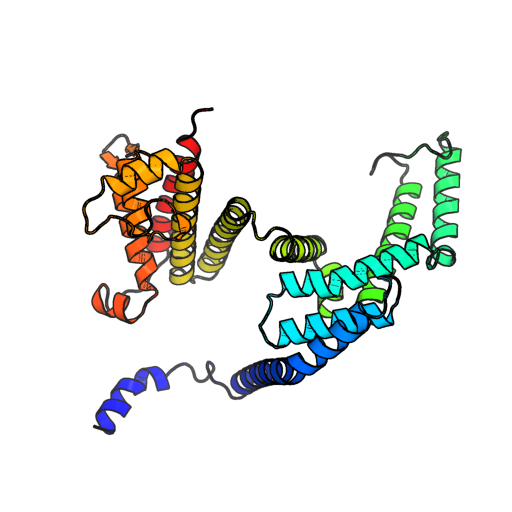1.049 13.198 1.00 89.62 321 TRP A N 1
ATOM 2528 C CA . TRP A 1 321 ? -31.418 1.665 12.041 1.00 89.62 321 TRP A CA 1
ATOM 2529 C C . TRP A 1 321 ? -30.866 3.022 11.578 1.00 89.62 321 TRP A C 1
ATOM 2531 O O . TRP A 1 321 ? -31.430 3.638 10.677 1.00 89.62 321 TRP A O 1
ATOM 2541 N N . VAL A 1 322 ? -29.750 3.482 12.145 1.00 90.31 322 VAL A N 1
ATOM 2542 C CA . VAL A 1 322 ? -29.050 4.688 11.690 1.00 90.31 322 VAL A CA 1
ATOM 2543 C C . VAL A 1 322 ? -28.041 4.312 10.606 1.00 90.31 322 VAL A C 1
ATOM 2545 O O . VAL A 1 322 ? -27.492 3.215 10.601 1.00 90.31 322 VAL A O 1
ATOM 2548 N N . THR A 1 323 ? -27.789 5.222 9.670 1.00 90.56 323 THR A N 1
ATOM 2549 C CA . THR A 1 323 ? -26.744 5.079 8.645 1.00 90.56 323 THR A CA 1
ATOM 2550 C C . THR A 1 323 ? -25.715 6.184 8.838 1.00 90.56 323 THR A C 1
ATOM 2552 O O . THR A 1 323 ? -26.096 7.302 9.171 1.00 90.56 323 THR A O 1
ATOM 2555 N N . ILE A 1 324 ? -24.433 5.873 8.639 1.00 93.56 324 ILE A N 1
ATOM 2556 C CA . ILE A 1 324 ? -23.365 6.880 8.596 1.00 93.56 324 ILE A CA 1
ATOM 2557 C C . ILE A 1 324 ? -23.511 7.654 7.284 1.00 93.56 324 ILE A C 1
ATOM 2559 O O . ILE A 1 324 ? -23.507 7.043 6.215 1.00 93.56 324 ILE A O 1
ATOM 2563 N N . ARG A 1 325 ? -23.672 8.973 7.372 1.00 96.19 325 ARG A N 1
ATOM 2564 C CA . ARG A 1 325 ? -23.864 9.870 6.228 1.00 96.19 325 ARG A CA 1
ATOM 2565 C C . ARG A 1 325 ? -22.671 10.812 6.076 1.00 96.19 325 ARG A C 1
ATOM 2567 O O . ARG A 1 325 ? -21.714 10.764 6.844 1.00 96.19 325 ARG A O 1
ATOM 2574 N N . GLU A 1 326 ? -22.770 11.688 5.086 1.00 97.62 326 GLU A N 1
ATOM 2575 C CA . GLU A 1 326 ? -21.780 12.716 4.769 1.00 97.62 326 GLU A CA 1
ATOM 2576 C C . GLU A 1 326 ? -21.388 13.570 5.980 1.00 97.62 326 GLU A C 1
ATOM 2578 O O . GLU A 1 326 ? -20.204 13.759 6.229 1.00 97.62 326 GLU A O 1
ATOM 2583 N N . GLN A 1 327 ? -22.351 13.994 6.806 1.00 97.31 327 GLN A N 1
ATOM 2584 C CA . GLN A 1 327 ? -22.051 14.789 8.002 1.00 97.31 327 GLN A CA 1
ATOM 2585 C C . GLN A 1 327 ? -21.116 14.056 8.975 1.00 97.31 327 GLN A C 1
ATOM 2587 O O . GLN A 1 327 ? -20.198 14.657 9.521 1.00 97.31 327 GLN A O 1
ATOM 2592 N N . GLU A 1 328 ? -21.321 12.754 9.199 1.00 97.06 328 GLU A N 1
ATOM 2593 C CA . GLU A 1 328 ? -20.424 11.975 10.054 1.00 97.06 328 GLU A CA 1
ATOM 2594 C C . GLU A 1 328 ? -19.024 11.810 9.451 1.00 97.06 328 GLU A C 1
ATOM 2596 O O . GLU A 1 328 ? -18.050 11.708 10.200 1.00 97.06 328 GLU A O 1
ATOM 2601 N N . PHE A 1 329 ? -18.915 11.791 8.122 1.00 97.81 329 PHE A N 1
ATOM 2602 C CA . PHE A 1 329 ? -17.631 11.816 7.432 1.00 97.81 329 PHE A CA 1
ATOM 2603 C C . PHE A 1 329 ? -16.933 13.174 7.574 1.00 97.81 329 PHE A C 1
ATOM 2605 O O . PHE A 1 329 ? -15.763 13.196 7.948 1.00 97.81 329 PHE A O 1
ATOM 2612 N N . GLU A 1 330 ? -17.628 14.291 7.360 1.00 98.19 330 GLU A N 1
ATOM 2613 C CA . GLU A 1 330 ? -17.046 15.630 7.523 1.00 98.19 330 GLU A CA 1
ATOM 2614 C C . GLU A 1 330 ? -16.631 15.898 8.977 1.00 98.19 330 GLU A C 1
ATOM 2616 O O . GLU A 1 330 ? -15.538 16.410 9.227 1.00 98.19 330 GLU A O 1
ATOM 2621 N N . ASP A 1 331 ? -17.425 15.443 9.954 1.00 96.44 331 ASP A N 1
ATOM 2622 C CA . ASP A 1 331 ? -17.038 15.448 11.368 1.00 96.44 331 ASP A CA 1
ATOM 2623 C C . ASP A 1 331 ? -15.741 14.640 11.583 1.00 96.44 331 ASP A C 1
ATOM 2625 O O . ASP A 1 331 ? -14.807 15.110 12.236 1.00 96.44 331 ASP A O 1
ATOM 2629 N N . ALA A 1 332 ? -15.654 13.423 11.031 1.00 97.50 332 ALA A N 1
ATOM 2630 C CA . ALA A 1 332 ? -14.468 12.572 11.144 1.00 97.50 332 ALA A CA 1
ATOM 2631 C C . ALA A 1 332 ? -13.231 13.201 10.487 1.00 97.50 332 ALA A C 1
ATOM 2633 O O . ALA A 1 332 ? -12.138 13.142 11.053 1.00 97.50 332 ALA A O 1
ATOM 2634 N N . ARG A 1 333 ? -13.406 13.828 9.322 1.00 97.88 333 ARG A N 1
ATOM 2635 C CA . ARG A 1 333 ? -12.358 14.530 8.579 1.00 97.88 333 ARG A CA 1
ATOM 2636 C C . ARG A 1 333 ? -11.857 15.747 9.345 1.00 97.88 333 ARG A C 1
ATOM 2638 O O . ARG A 1 333 ? -10.649 15.945 9.442 1.00 97.88 333 ARG A O 1
ATOM 2645 N N . ALA A 1 334 ? -12.754 16.517 9.957 1.00 95.69 334 ALA A N 1
ATOM 2646 C CA . ALA A 1 334 ? -12.370 17.620 10.828 1.00 95.69 334 ALA A CA 1
ATOM 2647 C C . ALA A 1 334 ? -11.522 17.120 12.009 1.00 95.69 334 ALA A C 1
ATOM 2649 O O . ALA A 1 334 ? -10.445 17.658 12.260 1.00 95.69 334 ALA A O 1
ATOM 2650 N N . VAL A 1 335 ? -11.944 16.044 12.689 1.00 95.62 335 VAL A N 1
ATOM 2651 C CA . VAL A 1 335 ? -11.149 15.432 13.771 1.00 95.62 335 VAL A CA 1
ATOM 2652 C C . VAL A 1 335 ? -9.785 14.962 13.265 1.00 95.62 335 VAL A C 1
ATOM 2654 O O . VAL A 1 335 ? -8.778 15.223 13.922 1.00 95.62 335 VAL A O 1
ATOM 2657 N N . TYR A 1 336 ? -9.736 14.311 12.101 1.00 96.19 336 TYR A N 1
ATOM 2658 C CA . TYR A 1 336 ? -8.495 13.857 11.479 1.00 96.19 336 TYR A CA 1
ATOM 2659 C C . TYR A 1 336 ? -7.496 15.006 11.291 1.00 96.19 336 TYR A C 1
ATOM 2661 O O . TYR A 1 336 ? -6.373 14.937 11.789 1.00 96.19 336 TYR A O 1
ATOM 2669 N N . LEU A 1 337 ? -7.930 16.094 10.646 1.00 94.00 337 LEU A N 1
ATOM 2670 C CA . LEU A 1 337 ? -7.093 17.264 10.368 1.00 94.00 337 LEU A CA 1
ATOM 2671 C C . LEU A 1 337 ? -6.586 17.935 11.649 1.00 94.00 337 LEU A C 1
ATOM 2673 O O . LEU A 1 337 ? -5.430 18.355 11.713 1.00 94.00 337 LEU A O 1
ATOM 2677 N N . LEU A 1 338 ? -7.424 18.006 12.689 1.00 91.00 338 LEU A N 1
ATOM 2678 C CA . LEU A 1 338 ? -7.014 18.534 13.991 1.00 91.00 338 LEU A CA 1
ATOM 2679 C C . LEU A 1 338 ? -5.921 17.675 14.636 1.00 91.00 338 LEU A C 1
ATOM 2681 O O . LEU A 1 338 ? -4.952 18.218 15.168 1.00 91.00 338 LEU A O 1
ATOM 2685 N N . VAL A 1 339 ? -6.048 16.345 14.579 1.00 91.38 339 VAL A N 1
ATOM 2686 C CA . VAL A 1 339 ? -5.026 15.435 15.117 1.00 91.38 339 VAL A CA 1
ATOM 2687 C C . VAL A 1 339 ? -3.738 15.523 14.317 1.00 91.38 339 VAL A C 1
ATOM 2689 O O . VAL A 1 339 ? -2.678 15.617 14.930 1.00 91.38 339 VAL A O 1
ATOM 2692 N N . LEU A 1 340 ? -3.820 15.523 12.985 1.00 91.38 340 LEU A N 1
ATOM 2693 C CA . LEU A 1 340 ? -2.663 15.671 12.105 1.00 91.38 340 LEU A CA 1
ATOM 2694 C C . LEU A 1 340 ? -1.874 16.934 12.476 1.00 91.38 340 LEU A C 1
ATOM 2696 O O . LEU A 1 340 ? -0.700 16.856 12.837 1.00 91.38 340 LEU A O 1
ATOM 2700 N N . ALA A 1 341 ? -2.561 18.079 12.553 1.00 86.75 341 ALA A N 1
ATOM 2701 C CA . ALA A 1 341 ? -1.952 19.342 12.952 1.00 86.75 341 ALA A CA 1
ATOM 2702 C C . ALA A 1 341 ? -1.363 19.308 14.376 1.00 86.75 341 ALA A C 1
ATOM 2704 O O . ALA A 1 341 ? -0.293 19.870 14.614 1.00 86.75 341 ALA A O 1
ATOM 2705 N N . ALA A 1 342 ? -2.035 18.668 15.338 1.00 82.50 342 ALA A N 1
ATOM 2706 C CA . ALA A 1 342 ? -1.551 18.567 16.717 1.00 82.50 342 ALA A CA 1
ATOM 2707 C C . ALA A 1 342 ? -0.307 17.669 16.840 1.00 82.50 342 ALA A C 1
ATOM 2709 O O . ALA A 1 342 ? 0.633 17.992 17.575 1.00 82.50 342 ALA A O 1
ATOM 2710 N N . VAL A 1 343 ? -0.278 16.558 16.102 1.00 76.88 343 VAL A N 1
ATOM 2711 C CA . VAL A 1 343 ? 0.848 15.619 16.063 1.00 76.88 343 VAL A CA 1
ATOM 2712 C C . VAL A 1 343 ? 2.073 16.258 15.404 1.00 76.88 343 VAL A C 1
ATOM 2714 O O . VAL A 1 343 ? 3.180 16.079 15.922 1.00 76.88 343 VAL A O 1
ATOM 2717 N N . ASP A 1 344 ? 1.876 17.067 14.360 1.00 73.81 344 ASP A N 1
ATOM 2718 C CA . ASP A 1 344 ? 2.950 17.796 13.675 1.00 73.81 344 ASP A CA 1
ATOM 2719 C C . ASP A 1 344 ? 3.506 18.958 14.511 1.00 73.81 344 ASP A C 1
ATOM 2721 O O . ASP A 1 344 ? 4.725 19.090 14.673 1.00 73.81 344 ASP A O 1
ATOM 2725 N N . ARG A 1 345 ? 2.629 19.776 15.112 1.00 65.31 345 ARG A N 1
ATOM 2726 C CA . ARG A 1 345 ? 3.011 20.969 15.897 1.00 65.31 345 ARG A CA 1
ATOM 2727 C C . ARG A 1 345 ? 3.639 20.658 17.249 1.00 65.31 345 ARG A C 1
ATOM 2729 O O . ARG A 1 345 ? 4.357 21.495 17.785 1.00 65.31 345 ARG A O 1
ATOM 2736 N N . ALA A 1 346 ? 3.437 19.465 17.810 1.00 56.50 346 ALA A N 1
ATOM 2737 C CA . ALA A 1 346 ? 4.071 19.044 19.065 1.00 56.50 346 ALA A CA 1
ATOM 2738 C C . ALA A 1 346 ? 5.590 18.762 18.934 1.00 56.50 346 ALA A C 1
ATOM 2740 O O . ALA A 1 346 ? 6.148 18.007 19.742 1.00 56.50 346 ALA A O 1
ATOM 2741 N N . SER A 1 347 ? 6.234 19.336 17.915 1.00 42.94 347 SER A N 1
ATOM 2742 C CA . SER A 1 347 ? 7.659 19.288 17.608 1.00 42.94 347 SER A CA 1
ATOM 2743 C C . SER A 1 347 ? 8.353 20.524 18.193 1.00 42.94 347 SER A C 1
ATOM 2745 O O . SER A 1 347 ? 8.156 21.616 17.669 1.00 42.94 347 SER A O 1
ATOM 2747 N N . PRO A 1 348 ? 9.196 20.409 19.228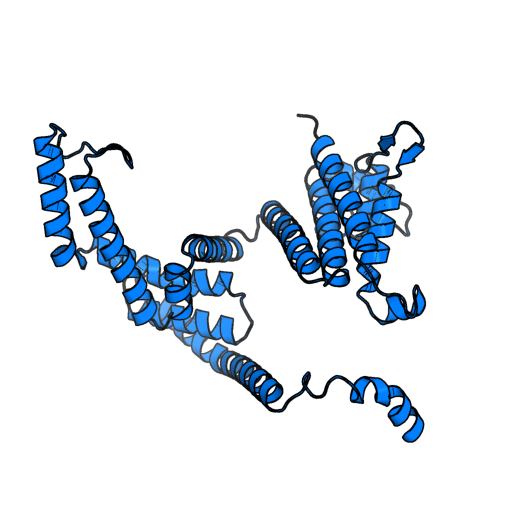 1.00 38.28 348 PRO A N 1
ATOM 2748 C CA . PRO A 1 348 ? 10.365 21.267 19.280 1.00 38.28 348 PRO A CA 1
ATOM 2749 C C . PRO A 1 348 ? 11.355 20.774 18.211 1.00 38.28 348 PRO A C 1
ATOM 2751 O O . PRO A 1 348 ? 11.543 19.562 18.057 1.00 38.28 348 PRO A O 1
ATOM 2754 N N . THR A 1 349 ? 11.917 21.712 17.450 1.00 34.38 349 THR A N 1
ATOM 2755 C CA . THR A 1 349 ? 13.226 21.553 16.794 1.00 34.38 349 THR A CA 1
ATOM 2756 C C . THR A 1 349 ? 14.276 21.074 17.781 1.00 34.38 349 THR A C 1
ATOM 2758 O O . THR A 1 349 ? 14.220 21.548 18.943 1.00 34.38 349 THR A O 1
#

Radius of gyration: 27.79 Å; chains: 1; bounding box: 72×60×72 Å